Protein AF-A0A222W1T7-F1 (afdb_monomer_lite)

Sequence (197 aa):
MTPAMPDAYQPLTYQQVADLAERMATVLGPAMLTSDPDPLAHAAWMTHKTLHTIAQLLKPEPREPEGRAVWLDTIADCANHVRRAAHRQWASEATDTDVAMFTENTAITSAEIGEALPPETATVTLVLPDGMTKVEVTLSTAGPRAAGPEGWTTWASDSPLPLAPIDGLRHLEIQSLLTSLSEVITQALHPQLLEES

Radius of gyration: 21.49 Å; chains: 1; bounding box: 49×52×58 Å

Secondary structure (DSSP, 8-state):
-PPPPPPTTPPPPHHHHHHHHHHHHHHHTGGGGSSS--HHHHHHHHHHHHHHHHHHHH-SS---HHHHHHHHHHHHHHHHHHHHHHHHHHHHHS-HHHHHHHHHHHHHHHHHTTPPPPPSEEEEEEEPTTSS-EEEEEEES---SSSS-S-EEEEEESS---PPPPPHHHHHHHHHHHHHHHHHHHHHS-GGGTS--

pLDDT: mean 79.38, std 13.16, range [41.25, 95.44]

Foldseek 3Di:
DPPPDPDPDDDDALVRLQVVLVVLCVVLVVQVVDPDRDLVSLLSNLVSLLSNLVSVVRDPDDDDPVVNVVSVVSNVVSVVSNLLSVQVVCLVVDAQQRLLQVQLVVLVVCVVVPHPRDPQKDWDWDQDPVNPKIKIKMWGQDDPPDDGRGTDIDIDIPDPPDDDDDGSSNSSVVVVVVVVVCVVVVVVDDVVVVVVD

Organism: NCBI:txid530584

Structure (mmCIF, N/CA/C/O backbone):
data_AF-A0A222W1T7-F1
#
_entry.id   AF-A0A222W1T7-F1
#
loop_
_atom_site.group_PDB
_atom_site.id
_atom_site.type_symbol
_atom_site.label_atom_id
_atom_site.label_alt_id
_atom_site.label_comp_id
_atom_site.label_asym_id
_atom_site.label_entity_id
_atom_site.label_seq_id
_atom_site.pdbx_PDB_ins_code
_atom_site.Cartn_x
_atom_site.Cartn_y
_atom_site.Cartn_z
_atom_site.occupancy
_atom_site.B_iso_or_equiv
_atom_site.auth_seq_id
_atom_site.auth_comp_id
_atom_site.auth_asym_id
_atom_site.auth_atom_id
_atom_site.pdbx_PDB_model_num
ATOM 1 N N . MET A 1 1 ? 13.861 27.966 36.057 1.00 47.59 1 MET A N 1
ATOM 2 C CA . MET A 1 1 ? 12.722 27.103 35.684 1.00 47.59 1 MET A CA 1
ATOM 3 C C . MET A 1 1 ? 12.937 26.683 34.249 1.00 47.59 1 MET A C 1
ATOM 5 O O . MET A 1 1 ? 12.792 27.508 33.359 1.00 47.59 1 MET A O 1
ATOM 9 N N . THR A 1 2 ? 13.399 25.457 34.037 1.00 41.25 2 THR A N 1
ATOM 10 C CA . THR A 1 2 ? 13.527 24.881 32.696 1.00 41.25 2 THR A CA 1
ATOM 11 C C . THR A 1 2 ? 12.113 24.540 32.223 1.00 41.25 2 THR A C 1
ATOM 13 O O . THR A 1 2 ? 11.395 23.898 32.994 1.00 41.25 2 THR A O 1
ATOM 16 N N . PRO A 1 3 ? 11.655 25.000 31.045 1.00 50.16 3 PRO A N 1
ATOM 17 C CA . PRO A 1 3 ? 10.357 24.586 30.531 1.00 50.16 3 PRO A CA 1
ATOM 18 C C . PRO A 1 3 ? 10.367 23.062 30.388 1.00 50.16 3 PRO A C 1
ATOM 20 O O . PRO A 1 3 ? 11.307 22.501 29.824 1.00 50.16 3 PRO A O 1
ATOM 23 N N . ALA A 1 4 ? 9.361 22.401 30.963 1.00 56.44 4 ALA A N 1
ATOM 24 C CA . ALA A 1 4 ? 9.167 20.972 30.779 1.00 56.44 4 ALA A CA 1
ATOM 25 C C . ALA A 1 4 ? 9.059 20.713 29.273 1.00 56.44 4 ALA A C 1
ATOM 27 O O . ALA A 1 4 ? 8.230 21.335 28.604 1.00 56.44 4 ALA A O 1
ATOM 28 N N . MET A 1 5 ? 9.931 19.857 28.735 1.00 52.28 5 MET A N 1
ATOM 29 C CA . MET A 1 5 ? 9.741 19.389 27.368 1.00 52.28 5 MET A CA 1
ATOM 30 C C . MET A 1 5 ? 8.375 18.701 27.316 1.00 52.28 5 MET A C 1
ATOM 32 O O . MET A 1 5 ? 8.087 17.909 28.216 1.00 52.28 5 MET A O 1
ATOM 36 N N . PRO A 1 6 ? 7.518 19.023 26.335 1.00 56.56 6 PRO A N 1
ATOM 37 C CA . PRO A 1 6 ? 6.280 18.282 26.154 1.00 56.56 6 PRO A CA 1
ATOM 38 C C . PRO A 1 6 ? 6.633 16.801 26.009 1.00 56.56 6 PRO A C 1
ATOM 40 O O . PRO A 1 6 ? 7.570 16.467 25.280 1.00 56.56 6 PRO A O 1
ATOM 43 N N . ASP A 1 7 ? 5.925 15.934 26.737 1.00 60.28 7 ASP A N 1
ATOM 44 C CA . ASP A 1 7 ? 6.086 14.486 26.613 1.00 60.28 7 ASP A CA 1
ATOM 45 C C . ASP A 1 7 ? 6.024 14.124 25.127 1.00 60.28 7 ASP A C 1
ATOM 47 O O . ASP A 1 7 ? 5.031 14.409 24.454 1.00 60.28 7 ASP A O 1
ATOM 51 N N . ALA A 1 8 ? 7.095 13.514 24.611 1.00 57.88 8 ALA A N 1
ATOM 52 C CA . ALA A 1 8 ? 7.317 13.266 23.181 1.00 57.88 8 ALA A CA 1
ATOM 53 C C . ALA A 1 8 ? 6.267 12.344 22.520 1.00 57.88 8 ALA A C 1
ATOM 55 O O . ALA A 1 8 ? 6.366 12.039 21.336 1.00 57.88 8 ALA A O 1
ATOM 56 N N . TYR A 1 9 ? 5.258 11.916 23.281 1.00 62.41 9 TYR A N 1
ATOM 57 C CA . TYR A 1 9 ? 4.255 10.927 22.909 1.00 62.41 9 TYR A CA 1
ATOM 58 C C . TYR A 1 9 ? 2.815 11.390 23.174 1.00 62.41 9 TYR A C 1
ATOM 60 O O . TYR A 1 9 ? 1.917 10.553 23.262 1.00 62.41 9 TYR A O 1
ATOM 68 N N . GLN A 1 10 ? 2.550 12.696 23.319 1.00 77.25 10 GLN A N 1
ATOM 69 C CA . GL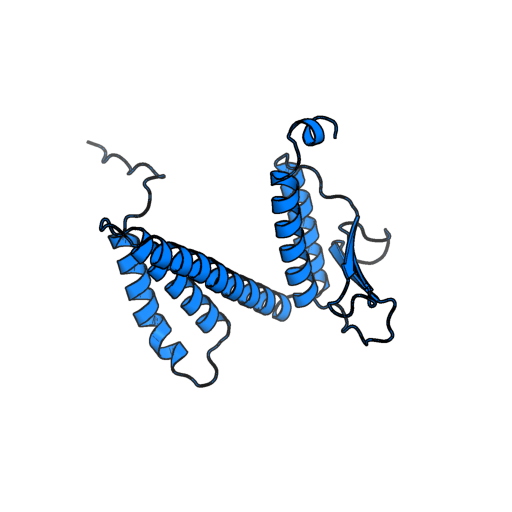N A 1 10 ? 1.157 13.150 23.363 1.00 77.25 10 GLN A CA 1
ATOM 70 C C . GLN A 1 10 ? 0.457 12.892 22.014 1.00 77.25 10 GLN A C 1
ATOM 72 O O . GLN A 1 10 ? 0.956 13.343 20.979 1.00 77.25 10 GLN A O 1
ATOM 77 N N . PRO A 1 11 ? -0.701 12.198 22.002 1.00 80.25 11 PRO A N 1
ATOM 78 C CA . PRO A 1 11 ? -1.478 11.999 20.786 1.00 80.25 11 PRO A CA 1
ATOM 79 C C . PRO A 1 11 ? -1.889 13.332 20.160 1.00 80.25 11 PRO A C 1
ATOM 81 O O . PRO A 1 11 ? -2.241 14.280 20.866 1.00 80.25 11 PRO A O 1
ATOM 84 N N . LEU A 1 12 ? -1.898 13.389 18.827 1.00 86.25 12 LEU A N 1
ATOM 85 C CA . LEU A 1 12 ? -2.367 14.568 18.106 1.00 86.25 12 LEU A CA 1
ATOM 86 C C . LEU A 1 12 ? -3.849 14.827 18.405 1.00 86.25 12 LEU A C 1
ATOM 88 O O . LEU A 1 12 ? -4.692 13.932 18.344 1.00 86.25 12 LEU A O 1
ATOM 92 N N . THR A 1 13 ? -4.166 16.082 18.706 1.00 90.50 13 THR A N 1
ATOM 93 C CA . THR A 1 13 ? -5.538 16.546 18.925 1.00 90.50 13 THR A CA 1
ATOM 94 C C . THR A 1 13 ? -6.281 16.724 17.601 1.00 90.50 13 THR A C 1
ATOM 96 O O . THR A 1 13 ? -5.669 16.954 16.557 1.00 90.50 13 THR A O 1
ATOM 99 N N . TYR A 1 14 ? -7.619 16.709 17.655 1.00 91.31 14 TYR A N 1
ATOM 100 C CA . TYR A 1 14 ? -8.478 17.059 16.517 1.00 91.31 14 TYR A CA 1
ATOM 101 C C . TYR A 1 14 ? -8.016 18.341 15.806 1.00 91.31 14 TYR A C 1
ATOM 103 O O . TYR A 1 14 ? -7.847 18.331 14.590 1.00 91.31 14 TYR A O 1
ATOM 111 N N . GLN A 1 15 ? -7.781 19.417 16.567 1.00 92.44 15 GLN A N 1
ATOM 112 C CA . GLN A 1 15 ? -7.432 20.723 16.008 1.00 92.44 15 GLN A CA 1
ATOM 113 C C . GLN A 1 15 ? -6.105 20.674 15.244 1.00 92.44 15 GLN A C 1
ATOM 115 O O . GLN A 1 15 ? -6.028 21.167 14.127 1.00 92.44 15 GLN A O 1
ATOM 120 N N . GLN A 1 16 ? -5.083 20.018 15.804 1.00 92.94 16 GLN A N 1
ATOM 121 C CA . GLN A 1 16 ? -3.773 19.893 15.154 1.00 92.94 16 GLN A CA 1
ATOM 122 C C . GLN A 1 16 ? -3.862 19.150 13.815 1.00 92.94 16 GLN A C 1
ATOM 124 O O . GLN A 1 16 ? -3.242 19.566 12.837 1.00 92.94 16 GLN A O 1
ATOM 129 N N . VAL A 1 17 ? -4.643 18.066 13.757 1.00 92.31 17 VAL A N 1
ATOM 130 C CA . VAL A 1 17 ? -4.822 17.295 12.518 1.00 92.31 17 VAL A CA 1
ATOM 131 C C . VAL A 1 17 ? -5.677 18.069 11.507 1.00 92.31 17 VAL A C 1
ATOM 133 O O . VAL A 1 17 ? -5.353 18.082 10.319 1.00 92.31 17 VAL A O 1
ATOM 136 N N . ALA A 1 18 ? -6.735 18.748 11.962 1.00 91.06 18 ALA A N 1
ATOM 137 C CA . ALA A 1 18 ? -7.606 19.556 11.110 1.00 91.06 18 ALA A CA 1
ATOM 138 C C . ALA A 1 18 ? -6.854 20.733 10.464 1.00 91.06 18 ALA A C 1
ATOM 140 O O . ALA A 1 18 ? -6.938 20.908 9.249 1.00 91.06 18 ALA A O 1
ATOM 141 N N . ASP A 1 19 ? -6.065 21.474 11.247 1.00 93.75 19 ASP A N 1
ATOM 142 C CA . ASP A 1 19 ? -5.273 22.611 10.763 1.00 93.75 19 ASP A CA 1
ATOM 143 C C . ASP A 1 19 ? -4.233 22.171 9.722 1.00 93.75 19 ASP A C 1
ATOM 145 O O . ASP A 1 19 ? -3.996 22.862 8.728 1.00 93.75 19 ASP A O 1
ATOM 149 N N . LEU A 1 20 ? -3.595 21.014 9.935 1.00 93.75 20 LEU A N 1
ATOM 150 C CA . LEU A 1 20 ? -2.653 20.449 8.970 1.00 93.75 20 LEU A CA 1
ATOM 151 C C . LEU A 1 20 ? -3.361 20.078 7.664 1.00 93.75 20 LEU A C 1
ATOM 153 O O . LEU A 1 20 ? -2.884 20.441 6.587 1.00 93.75 20 LEU A O 1
ATOM 157 N N . ALA A 1 21 ? -4.506 19.397 7.754 1.00 92.69 21 ALA A N 1
ATOM 158 C CA . ALA A 1 21 ? -5.290 19.026 6.585 1.00 92.69 21 ALA A CA 1
ATOM 159 C C . ALA A 1 21 ? -5.725 20.268 5.781 1.00 92.69 21 ALA A C 1
ATOM 161 O O . ALA A 1 21 ? -5.541 20.307 4.568 1.00 92.69 21 ALA A O 1
ATOM 162 N N . GLU A 1 22 ? -6.208 21.323 6.439 1.00 94.31 22 GLU A N 1
ATOM 163 C CA . GLU A 1 22 ? -6.611 22.571 5.776 1.00 94.31 22 GLU A CA 1
ATOM 164 C C . GLU A 1 22 ? -5.444 23.255 5.040 1.00 94.31 22 GLU A C 1
ATOM 166 O O . GLU A 1 22 ? -5.575 23.697 3.891 1.00 94.31 22 GLU A O 1
ATOM 171 N N . ARG A 1 23 ? -4.261 23.291 5.665 1.00 95.31 23 ARG A N 1
ATOM 172 C CA . ARG A 1 23 ? -3.046 23.829 5.033 1.00 95.31 23 ARG A CA 1
ATOM 173 C C . ARG A 1 23 ? -2.643 23.017 3.808 1.00 95.31 23 ARG A C 1
ATOM 175 O O . ARG A 1 23 ? -2.326 23.603 2.774 1.00 95.31 23 ARG A O 1
ATOM 182 N N . MET A 1 24 ? -2.688 21.688 3.900 1.00 94.56 24 MET A N 1
ATOM 183 C CA . MET A 1 24 ? -2.431 20.820 2.751 1.00 94.56 24 MET A CA 1
ATOM 184 C C . MET A 1 24 ? -3.437 21.074 1.630 1.00 94.56 24 MET A C 1
ATOM 186 O O . MET A 1 24 ? -3.029 21.216 0.480 1.00 94.56 24 MET A O 1
ATOM 190 N N . ALA A 1 25 ? -4.728 21.201 1.949 1.00 93.62 25 ALA A N 1
ATOM 191 C CA . ALA A 1 25 ? -5.766 21.474 0.959 1.00 93.62 25 ALA A CA 1
ATOM 192 C C . ALA A 1 25 ? -5.509 22.781 0.196 1.00 93.62 25 ALA A C 1
ATOM 194 O O . ALA A 1 25 ? -5.673 22.832 -1.020 1.00 93.62 25 ALA A O 1
ATOM 195 N N . THR A 1 26 ? -5.051 23.818 0.899 1.00 95.44 26 THR A N 1
ATOM 196 C CA . THR A 1 26 ? -4.730 25.126 0.309 1.00 95.44 26 THR A CA 1
ATOM 197 C C . THR A 1 26 ? -3.579 25.039 -0.695 1.00 95.44 26 THR A C 1
ATOM 199 O O . THR A 1 26 ? -3.632 25.657 -1.756 1.00 95.44 26 THR A O 1
ATOM 202 N N . VAL A 1 27 ? -2.540 24.264 -0.374 1.00 92.88 27 VAL A N 1
ATOM 203 C CA . VAL A 1 27 ? -1.350 24.115 -1.229 1.00 92.88 27 VAL A CA 1
ATOM 204 C C . VAL A 1 27 ? -1.616 23.176 -2.406 1.00 92.88 27 VAL A C 1
ATOM 206 O O . VAL A 1 27 ? -1.201 23.456 -3.527 1.00 92.88 27 VAL A O 1
ATOM 209 N N . LEU A 1 28 ? -2.308 22.064 -2.158 1.00 92.75 28 LEU A N 1
ATOM 210 C CA . LEU A 1 28 ? -2.507 20.994 -3.136 1.00 92.75 28 LEU A CA 1
ATOM 211 C C . LEU A 1 28 ? -3.716 21.230 -4.042 1.00 92.75 28 LEU A C 1
ATOM 213 O O . LEU A 1 28 ? -3.735 20.745 -5.170 1.00 92.75 28 LEU A O 1
ATOM 217 N N . GLY A 1 29 ? -4.711 21.987 -3.572 1.00 90.56 29 GLY A N 1
ATOM 218 C CA . GLY A 1 29 ? -5.949 22.263 -4.298 1.00 90.56 29 GLY A CA 1
ATOM 219 C C . GLY A 1 29 ? -5.722 22.717 -5.744 1.00 90.56 29 GLY A C 1
ATOM 220 O O . GLY A 1 29 ? -6.283 22.094 -6.643 1.00 90.56 29 GLY A O 1
ATOM 221 N N . PRO A 1 30 ? -4.863 23.722 -6.010 1.00 92.81 30 PRO A N 1
ATOM 222 C CA . PRO A 1 30 ? -4.576 24.167 -7.374 1.00 92.81 30 PRO A CA 1
ATOM 223 C C . PRO A 1 30 ? -3.996 23.075 -8.282 1.00 92.81 30 PRO A C 1
ATOM 225 O O . PRO A 1 30 ? -4.371 22.998 -9.450 1.00 92.81 30 PRO A O 1
ATOM 228 N N . ALA A 1 31 ? -3.117 22.214 -7.756 1.00 89.38 31 ALA A N 1
ATOM 229 C CA . ALA A 1 31 ? -2.500 21.129 -8.524 1.00 89.38 31 ALA A CA 1
ATOM 230 C C . ALA A 1 31 ? -3.516 20.049 -8.934 1.00 89.38 31 ALA A C 1
ATOM 232 O O . ALA A 1 31 ? -3.329 19.381 -9.945 1.00 89.38 31 ALA A O 1
ATOM 233 N N . MET A 1 32 ? -4.613 19.915 -8.183 1.00 92.81 32 MET A N 1
ATOM 234 C CA . MET A 1 32 ? -5.685 18.957 -8.460 1.00 92.81 32 MET A CA 1
ATOM 235 C C . MET A 1 32 ? -6.751 19.473 -9.437 1.00 92.81 32 MET A C 1
ATOM 237 O O . MET A 1 32 ? -7.656 18.722 -9.789 1.00 92.81 32 MET A O 1
ATOM 241 N N . LEU A 1 33 ? -6.679 20.736 -9.876 1.00 92.00 33 LEU A N 1
ATOM 242 C CA . LEU A 1 33 ? -7.623 21.306 -10.851 1.00 92.00 33 LEU A CA 1
ATOM 243 C C . LEU A 1 33 ? -7.255 20.989 -12.309 1.00 92.00 33 LEU A C 1
ATOM 245 O O . LEU A 1 33 ? -7.993 21.366 -13.221 1.00 92.00 33 LEU A O 1
ATOM 249 N N . THR A 1 34 ? -6.121 20.331 -12.552 1.00 90.19 34 THR A N 1
ATOM 250 C CA . THR A 1 34 ? -5.721 19.903 -13.894 1.00 90.19 34 THR A CA 1
ATOM 251 C C . THR A 1 34 ? -6.484 18.640 -14.307 1.00 90.19 34 THR A C 1
ATOM 253 O O . THR A 1 34 ? -6.967 17.875 -13.476 1.00 90.19 34 THR A O 1
ATOM 256 N N . SER A 1 35 ? -6.600 18.402 -15.616 1.00 87.38 35 SER A N 1
ATOM 257 C CA . SER A 1 35 ? -7.222 17.179 -16.147 1.00 87.38 35 SER A CA 1
ATOM 258 C C . SER A 1 35 ? -6.379 15.920 -15.924 1.00 87.38 35 SER A C 1
ATOM 260 O O . SER A 1 35 ? -6.902 14.816 -16.039 1.00 87.38 35 SER A O 1
ATOM 262 N N . ASP A 1 36 ? -5.089 16.096 -15.641 1.00 89.00 36 ASP A N 1
ATOM 263 C CA . ASP A 1 36 ? -4.120 15.035 -15.377 1.00 89.00 36 ASP A CA 1
ATOM 264 C C . ASP A 1 36 ? -3.157 15.525 -14.280 1.00 89.00 36 ASP A C 1
ATOM 266 O O . ASP A 1 36 ? -2.158 16.191 -14.577 1.00 89.00 36 ASP A O 1
ATOM 270 N N . PRO A 1 37 ? -3.523 15.373 -12.995 1.00 86.06 37 PRO A N 1
ATOM 271 C CA . PRO A 1 37 ? -2.672 15.796 -11.895 1.00 86.06 37 PRO A CA 1
ATOM 272 C C . PRO A 1 37 ? -1.451 14.885 -11.798 1.00 86.06 37 PRO A C 1
ATOM 274 O O . PRO A 1 37 ? -1.553 13.666 -11.936 1.00 86.06 37 PRO A O 1
ATOM 277 N N . ASP A 1 38 ? -0.306 15.491 -11.492 1.00 87.00 38 ASP A N 1
ATOM 278 C CA . ASP A 1 38 ? 0.930 14.761 -11.229 1.00 87.00 38 ASP A CA 1
ATOM 279 C C . ASP A 1 38 ? 0.704 13.640 -10.181 1.00 87.00 38 ASP A C 1
ATOM 281 O O . ASP A 1 38 ? 0.010 13.871 -9.181 1.00 87.00 38 ASP A O 1
ATOM 285 N N . PRO A 1 39 ? 1.262 12.425 -10.366 1.00 84.56 39 PRO A N 1
ATOM 286 C CA . PRO A 1 39 ? 1.042 11.308 -9.447 1.00 84.56 39 PRO A CA 1
ATOM 287 C C . PRO A 1 39 ? 1.414 11.598 -7.988 1.00 84.56 39 PRO A C 1
ATOM 289 O O . PRO A 1 39 ? 0.718 11.126 -7.085 1.00 84.56 39 PRO A O 1
ATOM 292 N N . LEU A 1 40 ? 2.464 12.388 -7.734 1.00 85.12 40 LEU A N 1
ATOM 293 C CA . LEU A 1 40 ? 2.854 12.778 -6.377 1.00 85.12 40 LEU A CA 1
ATOM 294 C C . LEU A 1 40 ? 1.909 13.837 -5.812 1.00 85.12 40 LEU A C 1
ATOM 296 O O . LEU A 1 40 ? 1.561 13.768 -4.633 1.00 85.12 40 LEU A O 1
ATOM 300 N N . ALA A 1 41 ? 1.426 14.769 -6.637 1.00 89.62 41 ALA A N 1
ATOM 301 C CA . ALA A 1 41 ? 0.374 15.700 -6.228 1.00 89.62 41 ALA A CA 1
ATOM 302 C C . ALA A 1 41 ? -0.920 14.956 -5.849 1.00 89.62 41 ALA A C 1
ATOM 304 O O . ALA A 1 41 ? -1.523 15.245 -4.811 1.00 89.62 41 ALA A O 1
ATOM 305 N N . HIS A 1 42 ? -1.304 13.941 -6.629 1.00 89.38 42 HIS A N 1
ATOM 306 C CA . HIS A 1 42 ? -2.439 13.074 -6.316 1.00 89.38 42 HIS A CA 1
ATOM 307 C C . HIS A 1 42 ? -2.205 12.300 -5.009 1.00 89.38 42 HIS A C 1
ATOM 309 O O . HIS A 1 42 ? -3.082 12.276 -4.145 1.00 89.38 42 HIS A O 1
ATOM 315 N N . ALA A 1 43 ? -1.022 11.707 -4.819 1.00 90.81 43 ALA A N 1
ATOM 316 C CA . ALA A 1 43 ? -0.672 11.016 -3.578 1.00 90.81 43 ALA A CA 1
ATOM 317 C C . ALA A 1 43 ? -0.761 11.955 -2.366 1.00 90.81 43 ALA A C 1
ATOM 319 O O . ALA A 1 43 ? -1.414 11.634 -1.376 1.00 90.81 43 ALA A O 1
ATOM 320 N N . ALA A 1 44 ? -0.193 13.158 -2.467 1.00 92.19 44 ALA A N 1
ATOM 321 C CA . ALA A 1 44 ? -0.270 14.169 -1.418 1.00 92.19 44 ALA A CA 1
ATOM 322 C C . ALA A 1 44 ? -1.723 14.570 -1.111 1.00 92.19 44 ALA A C 1
ATOM 324 O O . ALA A 1 44 ? -2.086 14.756 0.054 1.00 92.19 44 ALA A O 1
ATOM 325 N N . TRP A 1 45 ? -2.580 14.655 -2.133 1.00 94.06 45 TRP A N 1
ATOM 326 C CA . TRP A 1 45 ? -4.006 14.926 -1.956 1.00 94.06 45 TRP A CA 1
ATOM 327 C C . TRP A 1 45 ? -4.735 13.796 -1.220 1.00 94.06 45 TRP A C 1
ATOM 329 O O . TRP A 1 45 ? -5.582 14.061 -0.362 1.00 94.06 45 TRP A O 1
ATOM 339 N N . MET A 1 46 ? -4.391 12.538 -1.501 1.00 95.06 46 MET A N 1
ATOM 340 C CA . MET A 1 46 ? -4.939 11.384 -0.780 1.00 95.06 46 MET A CA 1
ATOM 341 C C . MET A 1 46 ? -4.449 11.350 0.672 1.00 95.06 46 MET A C 1
ATOM 343 O O . MET A 1 46 ? -5.254 11.122 1.570 1.00 95.06 46 MET A O 1
ATOM 347 N N . THR A 1 47 ? -3.190 11.712 0.939 1.00 94.25 47 THR A N 1
ATOM 348 C CA . THR A 1 47 ? -2.688 11.922 2.309 1.00 94.25 47 THR A CA 1
ATOM 349 C C . THR A 1 47 ? -3.476 13.010 3.042 1.00 94.25 47 THR A C 1
ATOM 351 O O . THR A 1 47 ? -3.861 12.825 4.198 1.00 94.25 47 THR A O 1
ATOM 354 N N . HIS A 1 48 ? -3.782 14.125 2.371 1.00 94.31 48 HIS A N 1
ATOM 355 C CA . HIS A 1 48 ? -4.658 15.162 2.919 1.00 94.31 48 HIS A CA 1
ATOM 356 C C . HIS A 1 48 ? -6.044 14.602 3.281 1.00 94.31 48 HIS A C 1
ATOM 358 O O . HIS A 1 48 ? -6.516 14.832 4.395 1.00 94.31 48 HIS A O 1
ATOM 364 N N . LYS A 1 49 ? -6.683 13.835 2.388 1.00 93.69 49 LYS A N 1
ATOM 365 C CA . LYS A 1 49 ? -7.982 13.199 2.665 1.00 93.69 49 LYS A CA 1
ATOM 366 C C . LYS A 1 49 ? -7.920 12.253 3.864 1.00 93.69 49 LYS A C 1
ATOM 368 O O . LYS A 1 49 ? -8.832 12.277 4.693 1.00 93.69 49 LYS A O 1
ATOM 373 N N . THR A 1 50 ? -6.847 11.474 3.997 1.00 93.69 50 THR A N 1
ATOM 374 C CA . THR A 1 50 ? -6.610 10.618 5.167 1.00 93.69 50 THR A CA 1
ATOM 375 C C . THR A 1 50 ? -6.565 11.444 6.449 1.00 93.69 50 THR A C 1
ATOM 377 O O . THR A 1 50 ? -7.311 11.160 7.383 1.00 93.69 50 THR A O 1
ATOM 380 N N . LEU A 1 51 ? -5.758 12.509 6.489 1.00 93.06 51 LEU A N 1
ATOM 381 C CA . LEU A 1 51 ? -5.644 13.383 7.662 1.00 93.06 51 LEU A CA 1
ATOM 382 C C . LEU A 1 51 ? -6.963 14.085 7.988 1.00 93.06 51 LEU A C 1
ATOM 384 O O . LEU A 1 51 ? -7.370 14.119 9.147 1.00 93.06 51 LEU A O 1
ATOM 388 N N . HIS A 1 52 ? -7.674 14.576 6.974 1.00 93.12 52 HIS A N 1
ATOM 389 C CA . HIS A 1 52 ? -8.997 15.157 7.159 1.00 93.12 52 HIS A CA 1
ATOM 390 C C . HIS A 1 52 ? -9.961 14.148 7.796 1.00 93.12 52 HIS A C 1
ATOM 392 O O . HIS A 1 52 ? -10.663 14.474 8.752 1.00 93.12 52 HIS A O 1
ATOM 398 N N . THR A 1 53 ? -9.961 12.903 7.317 1.00 92.12 53 THR A N 1
ATOM 399 C CA . THR A 1 53 ? -10.821 11.830 7.836 1.00 92.12 53 THR A CA 1
ATOM 400 C C . THR A 1 53 ? -10.434 11.431 9.264 1.00 92.12 53 THR A C 1
ATOM 402 O O . THR A 1 53 ? -11.309 11.261 10.113 1.00 92.12 53 THR A O 1
ATOM 405 N N . ILE A 1 54 ? -9.136 11.381 9.581 1.00 92.00 54 ILE A N 1
ATOM 406 C CA . ILE A 1 54 ? -8.640 11.193 10.953 1.00 92.00 54 ILE A CA 1
ATOM 407 C C . ILE A 1 54 ? -9.119 12.333 11.856 1.00 92.00 54 ILE A C 1
ATOM 409 O O . ILE A 1 54 ? -9.625 12.071 12.944 1.00 92.00 54 ILE A O 1
ATOM 413 N N . ALA A 1 55 ? -9.043 13.591 11.411 1.00 90.62 55 ALA A N 1
ATOM 414 C CA . ALA A 1 55 ? -9.592 14.711 12.168 1.00 90.62 55 ALA A CA 1
ATOM 415 C C . ALA A 1 55 ? -11.100 14.520 12.406 1.00 90.62 55 ALA A C 1
ATOM 417 O O . ALA A 1 55 ? -11.566 14.617 13.543 1.00 90.62 55 ALA A O 1
ATOM 418 N N . GLN A 1 56 ? -11.870 14.139 11.379 1.00 89.56 56 GLN A N 1
ATOM 419 C CA . GLN A 1 56 ? -13.293 13.832 11.562 1.00 89.56 56 GLN A CA 1
ATOM 420 C C . GLN A 1 56 ? -13.526 12.726 12.590 1.00 89.56 56 GLN A C 1
ATOM 422 O O . GLN A 1 56 ? -14.509 12.840 13.316 1.00 89.56 56 GLN A O 1
ATOM 427 N N . LEU A 1 57 ? -12.632 11.731 12.701 1.00 89.44 57 LEU A N 1
ATOM 428 C CA . LEU A 1 57 ? -12.629 10.643 13.696 1.00 89.44 57 LEU A CA 1
ATOM 429 C C . LEU A 1 57 ? -12.103 11.035 15.093 1.00 89.44 57 LEU A C 1
ATOM 431 O O . LEU A 1 57 ? -12.342 10.296 16.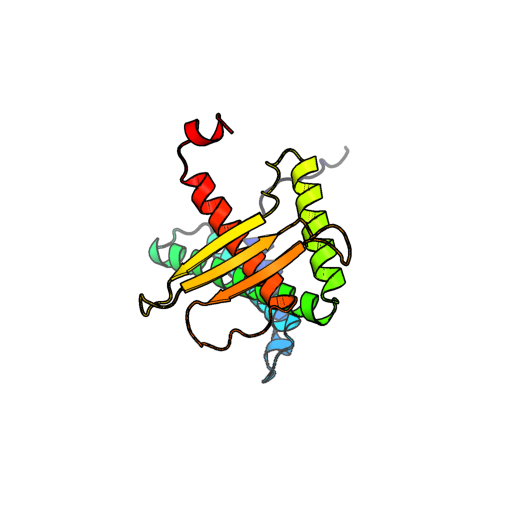052 1.00 89.44 57 LEU A O 1
ATOM 435 N N . LEU A 1 58 ? -11.459 12.192 15.243 1.00 89.88 58 LEU A N 1
ATOM 436 C CA . LEU A 1 58 ? -10.984 12.724 16.528 1.00 89.88 58 LEU A CA 1
ATOM 437 C C . LEU A 1 58 ? -11.924 13.758 17.165 1.00 89.88 58 LEU A C 1
ATOM 439 O O . LEU A 1 58 ? -11.792 14.043 18.352 1.00 89.88 58 LEU A O 1
ATOM 443 N N . LYS A 1 59 ? -12.893 14.307 16.418 1.00 88.19 59 LYS A N 1
ATOM 444 C CA . LYS A 1 59 ? -13.960 15.159 16.980 1.00 88.19 59 LYS A CA 1
ATOM 445 C C . LYS A 1 59 ? -14.633 14.527 18.223 1.00 88.19 59 LYS A C 1
ATOM 447 O O . LYS A 1 59 ? -14.899 13.325 18.214 1.00 88.19 59 LYS A O 1
ATOM 452 N N . PRO A 1 60 ? -14.945 15.314 19.263 1.00 78.88 60 PRO A N 1
ATOM 453 C CA . PRO A 1 60 ? -15.508 14.805 20.518 1.00 78.88 60 PRO A CA 1
ATOM 454 C C . PRO A 1 60 ? -17.007 14.459 20.455 1.00 78.88 60 PRO A C 1
ATOM 456 O O . PRO A 1 60 ? -17.535 13.871 21.395 1.00 78.88 60 PRO A O 1
ATOM 459 N N . GLU A 1 61 ? -17.708 14.827 19.382 1.00 79.38 61 GLU A N 1
ATOM 460 C CA . GLU A 1 61 ? -19.147 14.583 19.237 1.00 79.38 61 GLU A CA 1
ATOM 461 C C . GLU A 1 61 ? -19.465 13.096 18.985 1.00 79.38 61 GLU A C 1
ATOM 463 O O . GLU A 1 61 ? -18.691 12.401 18.313 1.00 79.38 61 GLU A O 1
ATOM 468 N N . PRO A 1 62 ? -20.600 12.585 19.507 1.00 64.19 62 PRO A N 1
ATOM 469 C CA . PRO A 1 62 ? -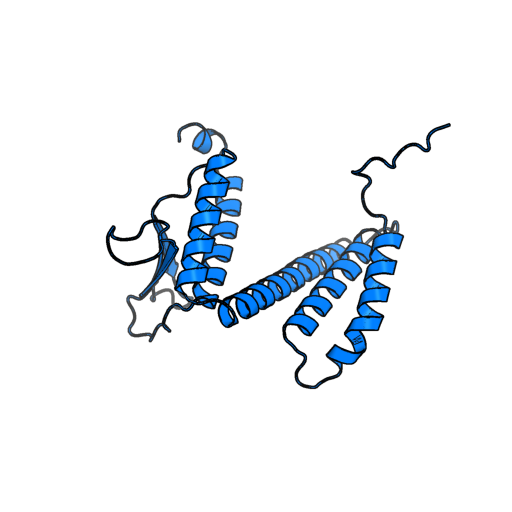21.014 11.208 19.275 1.00 64.19 62 PRO A CA 1
ATOM 470 C C . PRO A 1 62 ? -21.244 10.972 17.780 1.00 64.19 62 PRO A C 1
ATOM 472 O O . PRO A 1 62 ? -21.917 11.751 17.109 1.00 64.19 62 PRO A O 1
ATOM 475 N N . ARG A 1 63 ? -20.676 9.880 17.263 1.00 71.50 63 ARG A N 1
ATOM 476 C CA . ARG A 1 63 ? -20.796 9.496 15.854 1.00 71.50 63 ARG A CA 1
ATOM 477 C C . ARG A 1 63 ? -21.729 8.322 15.695 1.00 71.50 63 ARG A C 1
ATOM 479 O O . ARG A 1 63 ? -21.673 7.375 16.480 1.00 71.50 63 ARG A O 1
ATOM 486 N N . GLU A 1 64 ? -22.496 8.350 14.616 1.00 79.19 64 GLU A N 1
ATOM 487 C CA . GLU A 1 64 ? -23.207 7.167 14.163 1.00 79.19 64 GLU A CA 1
ATOM 488 C C . GLU A 1 64 ? -22.193 6.072 13.775 1.00 79.19 64 GLU A C 1
ATOM 490 O O . GLU A 1 64 ? -21.216 6.359 13.068 1.00 79.19 64 GLU A O 1
ATOM 495 N N . PRO A 1 65 ? -22.383 4.820 14.234 1.00 74.75 65 PRO A N 1
ATOM 496 C CA . PRO A 1 65 ? -21.469 3.715 13.945 1.00 74.75 65 PRO A CA 1
ATOM 497 C C . PRO A 1 65 ? -21.222 3.495 12.447 1.00 74.75 65 PRO A C 1
ATOM 499 O O . PRO A 1 65 ? -20.091 3.225 12.044 1.00 74.75 65 PRO A O 1
ATOM 502 N N . GLU A 1 66 ? -22.255 3.664 11.621 1.00 74.75 66 GLU A N 1
ATOM 503 C CA . GLU A 1 66 ? -22.178 3.490 10.166 1.00 74.75 66 GLU A CA 1
ATOM 504 C C . GLU A 1 66 ? -21.250 4.528 9.521 1.00 74.75 66 GLU A C 1
ATOM 506 O O . GLU A 1 66 ? -20.371 4.175 8.734 1.00 74.75 66 GLU A O 1
ATOM 511 N N . GLY A 1 67 ? -21.345 5.796 9.937 1.00 83.88 67 GLY A N 1
ATOM 512 C CA . GLY A 1 67 ? -20.450 6.856 9.465 1.00 83.88 67 GLY A CA 1
ATOM 513 C C . GLY A 1 67 ? -18.988 6.610 9.844 1.00 83.88 67 GLY A C 1
ATOM 514 O O . GLY A 1 67 ? -18.082 6.900 9.064 1.00 83.88 67 GLY A O 1
ATOM 515 N N . ARG A 1 68 ? -18.737 6.006 11.015 1.00 86.44 68 ARG A N 1
ATOM 516 C CA . ARG A 1 68 ? -17.376 5.646 11.439 1.00 86.44 68 ARG A CA 1
ATOM 517 C C . ARG A 1 68 ? -16.760 4.571 10.543 1.00 86.44 68 ARG A C 1
ATOM 519 O O . ARG A 1 68 ? -15.589 4.702 10.195 1.00 86.44 68 ARG A O 1
ATOM 526 N N . ALA A 1 69 ? -17.512 3.528 10.192 1.00 86.69 69 ALA A N 1
ATOM 527 C CA . ALA A 1 69 ? -17.012 2.455 9.332 1.00 86.69 69 ALA A CA 1
ATOM 528 C C . ALA A 1 69 ? -16.614 2.990 7.948 1.00 86.69 69 ALA A C 1
ATOM 530 O O . ALA A 1 69 ? -15.508 2.723 7.486 1.00 86.69 69 ALA A O 1
ATOM 531 N N . VAL A 1 70 ? -17.461 3.834 7.351 1.00 89.06 70 VAL A N 1
ATOM 532 C CA . VAL A 1 70 ? -17.189 4.499 6.064 1.00 89.06 70 VAL A CA 1
ATOM 533 C C . VAL A 1 70 ? -15.895 5.316 6.113 1.00 89.06 70 VAL A C 1
ATOM 535 O O . VAL A 1 70 ? -15.099 5.290 5.178 1.00 89.06 70 VAL A O 1
ATOM 538 N N . TRP A 1 71 ? -15.646 6.033 7.209 1.00 89.44 71 TRP A N 1
ATOM 539 C CA . TRP A 1 71 ? -14.427 6.831 7.366 1.00 89.44 71 TRP A CA 1
ATOM 540 C C . TRP A 1 71 ? -13.169 5.981 7.544 1.00 89.44 71 TRP A C 1
ATOM 542 O O . TRP A 1 71 ? -12.119 6.332 7.012 1.00 89.44 71 TRP A O 1
ATOM 552 N N . LEU A 1 72 ? -13.257 4.860 8.261 1.00 91.12 72 LEU A N 1
ATOM 553 C CA . LEU A 1 72 ? -12.137 3.924 8.387 1.00 91.12 72 LEU A CA 1
ATOM 554 C C . LEU A 1 72 ? -11.804 3.266 7.041 1.00 91.12 72 LEU A C 1
ATOM 556 O O . LEU A 1 72 ? -10.631 3.173 6.688 1.00 91.12 72 LEU A O 1
ATOM 560 N N . ASP A 1 73 ? -12.822 2.894 6.267 1.00 89.88 73 ASP A N 1
ATOM 561 C CA . ASP A 1 73 ? -12.647 2.363 4.912 1.00 89.88 73 ASP A CA 1
ATOM 562 C C . ASP A 1 73 ? -12.032 3.410 3.967 1.00 89.88 73 ASP A C 1
ATOM 564 O O . ASP A 1 73 ? -11.060 3.140 3.267 1.00 89.88 73 ASP A O 1
ATOM 568 N N . THR A 1 74 ? -12.495 4.663 4.052 1.00 89.94 74 THR A N 1
ATOM 569 C CA . THR A 1 74 ? -11.917 5.794 3.301 1.00 89.94 74 THR A CA 1
ATOM 570 C C . THR A 1 74 ? -10.429 5.992 3.613 1.00 89.94 74 THR A C 1
ATOM 572 O O . THR A 1 74 ? -9.645 6.287 2.710 1.00 89.94 74 THR A O 1
ATOM 575 N N . ILE A 1 75 ? -10.014 5.831 4.877 1.00 91.94 75 ILE A N 1
ATOM 576 C CA . ILE A 1 75 ? -8.597 5.896 5.272 1.00 91.94 75 ILE A CA 1
ATOM 577 C C . ILE A 1 75 ? -7.799 4.771 4.609 1.00 91.94 75 ILE A C 1
ATOM 579 O O . ILE A 1 75 ? -6.726 5.036 4.065 1.00 91.94 75 ILE A O 1
ATOM 583 N N . ALA A 1 76 ? -8.316 3.541 4.636 1.00 89.88 76 ALA A N 1
ATOM 584 C CA . ALA A 1 76 ? -7.657 2.388 4.030 1.00 89.88 76 ALA A CA 1
ATOM 585 C C . ALA A 1 76 ? -7.510 2.553 2.508 1.00 89.88 76 ALA A C 1
ATOM 587 O O . ALA A 1 76 ? -6.423 2.344 1.965 1.00 89.88 76 ALA A O 1
ATOM 588 N N . ASP A 1 77 ? -8.566 3.000 1.826 1.00 90.56 77 ASP A N 1
ATOM 589 C CA . ASP A 1 77 ? -8.542 3.280 0.389 1.00 90.56 77 ASP A CA 1
ATOM 590 C C . ASP A 1 77 ? -7.528 4.385 0.041 1.00 90.56 77 ASP A C 1
ATOM 592 O O . ASP A 1 77 ? -6.664 4.212 -0.825 1.00 90.56 77 ASP A O 1
ATOM 596 N N . CYS A 1 78 ? -7.532 5.493 0.793 1.00 91.56 78 CYS A N 1
ATOM 597 C CA . CYS A 1 78 ? -6.571 6.573 0.580 1.00 91.56 78 CYS A CA 1
ATOM 598 C C . CYS A 1 78 ? -5.121 6.124 0.806 1.00 91.56 78 CYS A C 1
ATOM 600 O O . CYS A 1 78 ? -4.247 6.449 -0.001 1.00 91.56 78 CYS A O 1
ATOM 602 N N . ALA A 1 79 ? -4.855 5.349 1.860 1.00 90.06 79 ALA A N 1
ATOM 603 C CA . ALA A 1 79 ? -3.529 4.801 2.134 1.00 90.06 79 ALA A CA 1
ATOM 604 C C . ALA A 1 79 ? -3.051 3.865 1.011 1.00 90.06 79 ALA A C 1
ATOM 606 O O . ALA A 1 79 ? -1.900 3.957 0.579 1.00 90.06 79 ALA A O 1
ATOM 607 N N . ASN A 1 80 ? -3.942 3.027 0.471 1.00 88.75 80 ASN A N 1
ATOM 608 C CA . ASN A 1 80 ? -3.637 2.169 -0.674 1.00 88.75 80 ASN A CA 1
ATOM 609 C C . ASN A 1 80 ? -3.259 2.977 -1.920 1.00 88.75 80 ASN A C 1
ATOM 611 O O . ASN A 1 80 ? -2.299 2.631 -2.612 1.00 88.75 80 ASN A O 1
ATOM 615 N N . HIS A 1 81 ? -3.968 4.074 -2.190 1.00 89.38 81 HIS A N 1
ATOM 616 C CA . HIS A 1 81 ? -3.629 4.990 -3.276 1.00 89.38 81 HIS A CA 1
ATOM 617 C C . HIS A 1 81 ? -2.244 5.627 -3.099 1.00 89.38 81 HIS A C 1
ATOM 619 O O . HIS A 1 81 ? -1.454 5.633 -4.045 1.00 89.38 81 HIS A O 1
ATOM 625 N N . VAL A 1 82 ? -1.928 6.119 -1.896 1.00 90.94 82 VAL A N 1
ATOM 626 C CA . VAL A 1 82 ? -0.611 6.704 -1.582 1.00 90.94 82 VAL A CA 1
ATOM 627 C C . VAL A 1 82 ? 0.499 5.675 -1.781 1.00 90.94 82 VAL A C 1
ATOM 629 O O . VAL A 1 82 ? 1.472 5.956 -2.480 1.00 90.94 82 VAL A O 1
ATOM 632 N N . ARG A 1 83 ? 0.328 4.463 -1.239 1.00 90.38 83 ARG A N 1
ATOM 633 C CA . ARG A 1 83 ? 1.294 3.367 -1.388 1.00 90.38 83 ARG A CA 1
ATOM 634 C C . ARG A 1 83 ? 1.548 3.039 -2.857 1.00 90.38 83 ARG A C 1
ATOM 636 O O . ARG A 1 83 ? 2.697 2.973 -3.280 1.00 90.38 83 ARG A O 1
ATOM 643 N N . ARG A 1 84 ? 0.488 2.880 -3.655 1.00 89.62 84 ARG A N 1
ATOM 644 C CA . ARG A 1 84 ? 0.609 2.604 -5.096 1.00 89.62 84 ARG A CA 1
ATOM 645 C C . ARG A 1 84 ? 1.327 3.715 -5.852 1.00 89.62 84 ARG A C 1
ATOM 647 O O . ARG A 1 84 ? 2.134 3.422 -6.730 1.00 89.62 84 ARG A O 1
ATOM 654 N N . ALA A 1 85 ? 1.041 4.975 -5.532 1.00 88.50 85 ALA A N 1
ATOM 655 C CA . ALA A 1 85 ? 1.723 6.105 -6.150 1.00 88.50 85 ALA A CA 1
ATOM 656 C C . ALA A 1 85 ? 3.217 6.127 -5.790 1.00 88.50 85 ALA A C 1
ATOM 658 O O . ALA A 1 85 ? 4.044 6.302 -6.681 1.00 88.50 85 ALA A O 1
ATOM 659 N N . ALA A 1 86 ? 3.564 5.861 -4.526 1.00 87.94 86 ALA A N 1
ATOM 660 C CA . ALA A 1 86 ? 4.952 5.745 -4.084 1.00 87.94 86 ALA A CA 1
ATOM 661 C C . ALA A 1 86 ? 5.683 4.582 -4.773 1.00 87.94 86 ALA A C 1
ATOM 663 O O . ALA A 1 86 ? 6.775 4.779 -5.294 1.00 87.94 86 ALA A O 1
ATOM 664 N N . HIS A 1 87 ? 5.061 3.401 -4.859 1.00 89.69 87 HIS A N 1
ATOM 665 C CA . HIS A 1 87 ? 5.631 2.254 -5.577 1.00 89.69 87 HIS A CA 1
ATOM 666 C C . HIS A 1 87 ? 5.860 2.574 -7.054 1.00 89.69 87 HIS A C 1
ATOM 668 O O . HIS A 1 87 ? 6.897 2.227 -7.606 1.00 89.69 87 HIS A O 1
ATOM 674 N N . ARG A 1 88 ? 4.905 3.254 -7.701 1.00 89.38 88 ARG A N 1
ATOM 675 C CA . ARG A 1 88 ? 5.028 3.649 -9.107 1.00 89.38 88 ARG A CA 1
ATOM 676 C C . ARG A 1 88 ? 6.155 4.650 -9.319 1.00 89.38 88 ARG A C 1
ATOM 678 O O . ARG A 1 88 ? 6.897 4.491 -10.279 1.00 89.38 88 ARG A O 1
ATOM 685 N N . GLN A 1 89 ? 6.261 5.657 -8.454 1.00 88.50 89 GLN A N 1
ATOM 686 C CA . GLN A 1 89 ? 7.326 6.650 -8.540 1.00 88.50 89 GLN A CA 1
ATOM 687 C C . GLN A 1 89 ? 8.691 6.005 -8.312 1.00 88.50 89 GLN A C 1
ATOM 689 O O . GLN A 1 89 ? 9.621 6.233 -9.070 1.00 88.50 89 GLN A O 1
ATOM 694 N N . TRP A 1 90 ? 8.809 5.151 -7.299 1.00 87.25 90 TRP A N 1
ATOM 695 C CA . TRP A 1 90 ? 10.074 4.484 -7.042 1.00 87.25 90 TRP A CA 1
ATOM 696 C C . TRP A 1 90 ? 10.458 3.553 -8.198 1.00 87.25 90 TRP A C 1
ATOM 698 O O . TRP A 1 90 ? 11.575 3.633 -8.695 1.00 87.25 90 TRP A O 1
ATOM 708 N N . ALA A 1 91 ? 9.521 2.753 -8.711 1.00 86.88 91 ALA A N 1
ATOM 709 C CA . ALA A 1 91 ? 9.771 1.880 -9.855 1.00 86.88 91 ALA A CA 1
ATOM 710 C C . ALA A 1 91 ? 10.096 2.632 -11.160 1.00 86.88 91 ALA A C 1
ATOM 712 O O . ALA A 1 91 ? 10.685 2.037 -12.057 1.00 86.88 91 ALA A O 1
ATOM 713 N N . SER A 1 92 ? 9.706 3.905 -11.307 1.00 86.88 92 SER A N 1
ATOM 714 C CA . SER A 1 92 ? 10.078 4.712 -12.478 1.00 86.88 92 SER A CA 1
ATOM 715 C C . SER A 1 92 ? 11.463 5.353 -12.352 1.00 86.88 92 SER A C 1
ATOM 717 O O . SER A 1 92 ? 12.078 5.669 -13.371 1.00 86.88 92 SER A O 1
ATOM 719 N N . GLU A 1 93 ? 11.951 5.544 -11.126 1.00 87.06 93 GLU A N 1
ATOM 720 C CA . GLU A 1 93 ? 13.268 6.114 -10.821 1.00 87.06 93 GLU A CA 1
ATOM 721 C C . GLU A 1 93 ? 14.356 5.045 -10.646 1.00 87.06 93 GLU A C 1
ATOM 723 O O . GLU A 1 93 ? 15.536 5.322 -10.863 1.00 87.06 93 GLU A O 1
ATOM 728 N N . ALA A 1 94 ? 13.964 3.837 -10.246 1.00 85.75 94 ALA A N 1
ATOM 729 C CA . ALA A 1 94 ? 14.849 2.729 -9.927 1.00 85.75 94 ALA A CA 1
ATOM 730 C C . ALA A 1 94 ? 15.034 1.778 -11.113 1.00 85.75 94 ALA A C 1
ATOM 732 O O . ALA A 1 94 ? 14.125 1.550 -11.910 1.00 85.75 94 ALA A O 1
ATOM 733 N N . THR A 1 95 ? 16.212 1.165 -11.203 1.00 84.12 95 THR A N 1
ATOM 734 C CA . THR A 1 95 ? 16.392 -0.019 -12.048 1.00 84.12 95 THR A CA 1
ATOM 735 C C . THR A 1 95 ? 15.826 -1.257 -11.349 1.00 84.12 95 THR A C 1
ATOM 737 O O . THR A 1 95 ? 15.707 -1.283 -10.123 1.00 84.12 95 THR A O 1
ATOM 740 N N . ASP A 1 96 ? 15.536 -2.323 -12.099 1.00 77.38 96 ASP A N 1
ATOM 741 C CA . ASP A 1 96 ? 15.105 -3.601 -11.504 1.00 77.38 96 ASP A CA 1
ATOM 742 C C . ASP A 1 96 ? 16.130 -4.127 -10.475 1.00 77.38 96 ASP A C 1
ATOM 744 O O . ASP A 1 96 ? 15.761 -4.694 -9.449 1.00 77.38 96 ASP A O 1
ATOM 748 N N . THR A 1 97 ? 17.420 -3.864 -10.713 1.00 78.25 97 THR A N 1
ATOM 749 C CA . THR A 1 97 ? 18.530 -4.164 -9.795 1.00 78.25 97 THR A CA 1
ATOM 750 C C . THR A 1 97 ? 18.407 -3.396 -8.477 1.00 78.25 97 THR A C 1
ATOM 752 O O . THR A 1 97 ? 18.613 -3.974 -7.412 1.00 78.25 97 THR A O 1
ATOM 755 N N . ASP A 1 98 ? 18.066 -2.106 -8.528 1.00 82.88 98 ASP A N 1
ATOM 756 C CA . ASP A 1 98 ? 17.919 -1.266 -7.331 1.00 82.88 98 ASP A CA 1
ATOM 757 C C . ASP A 1 98 ? 16.724 -1.707 -6.481 1.00 82.88 98 ASP A C 1
ATOM 759 O O . ASP A 1 98 ? 16.813 -1.751 -5.253 1.00 82.88 98 ASP A O 1
ATOM 763 N N . VAL A 1 99 ? 15.617 -2.067 -7.138 1.00 79.12 99 VAL A N 1
ATOM 764 C CA . VAL A 1 99 ? 14.414 -2.580 -6.471 1.00 79.12 99 VAL A CA 1
ATOM 765 C C . VAL A 1 99 ? 14.714 -3.899 -5.755 1.00 79.12 99 VAL A C 1
ATOM 767 O O . VAL A 1 99 ? 14.372 -4.039 -4.581 1.00 79.12 99 VAL A O 1
ATOM 770 N N . ALA A 1 100 ? 15.409 -4.825 -6.420 1.00 75.38 100 ALA A N 1
ATOM 771 C CA . ALA A 1 100 ? 15.812 -6.100 -5.829 1.00 75.38 100 ALA A CA 1
ATOM 772 C C . ALA A 1 100 ? 16.701 -5.899 -4.583 1.00 75.38 100 ALA A C 1
ATOM 774 O O . ALA A 1 100 ? 16.351 -6.354 -3.493 1.00 75.38 100 ALA A O 1
ATOM 775 N N . MET A 1 101 ? 17.774 -5.100 -4.696 1.00 76.75 101 MET A N 1
ATOM 776 C CA . MET A 1 101 ? 18.684 -4.820 -3.571 1.00 76.75 101 MET A CA 1
ATOM 777 C C . MET A 1 101 ? 17.979 -4.182 -2.366 1.00 76.75 101 MET A C 1
ATOM 779 O O . MET A 1 101 ? 18.319 -4.466 -1.217 1.00 76.75 101 MET A O 1
ATOM 783 N N . PHE A 1 102 ? 17.017 -3.284 -2.592 1.00 78.81 102 PHE A N 1
ATOM 784 C CA . PHE A 1 102 ? 16.252 -2.694 -1.492 1.00 78.81 102 PHE A CA 1
ATOM 785 C C . PHE A 1 102 ? 15.394 -3.742 -0.773 1.00 78.81 102 PHE A C 1
ATOM 787 O O . PHE A 1 102 ? 15.353 -3.765 0.461 1.00 78.81 102 PHE A O 1
ATOM 794 N N . THR A 1 103 ? 14.723 -4.611 -1.532 1.00 75.31 103 THR A N 1
ATOM 795 C CA . THR A 1 103 ? 13.909 -5.702 -0.986 1.00 75.31 103 THR A CA 1
ATOM 796 C C . THR A 1 103 ? 14.754 -6.643 -0.125 1.00 75.31 103 THR A C 1
ATOM 798 O O . THR A 1 103 ? 14.344 -6.981 0.987 1.00 75.31 103 THR A O 1
ATOM 801 N N . GLU A 1 104 ? 15.953 -7.000 -0.589 1.00 74.38 104 GLU A N 1
ATOM 802 C CA . GLU A 1 104 ? 16.923 -7.804 0.164 1.00 74.38 104 GLU A CA 1
ATOM 803 C C . GLU A 1 104 ? 17.347 -7.114 1.471 1.00 74.38 104 GLU A C 1
ATOM 805 O O . GLU A 1 104 ? 17.197 -7.682 2.554 1.00 74.38 104 GLU A O 1
ATOM 810 N N . ASN A 1 105 ? 17.793 -5.855 1.399 1.00 73.69 105 ASN A N 1
ATOM 811 C CA . ASN A 1 105 ? 18.220 -5.098 2.580 1.00 73.69 105 ASN A CA 1
ATOM 812 C C . ASN A 1 105 ? 17.103 -4.950 3.620 1.00 73.69 105 ASN A C 1
ATOM 814 O O . ASN A 1 105 ? 17.367 -4.988 4.823 1.00 73.69 105 ASN A O 1
ATOM 818 N N . THR A 1 106 ? 15.853 -4.803 3.177 1.00 73.75 106 THR A N 1
ATOM 819 C CA . THR A 1 106 ? 14.700 -4.730 4.083 1.00 73.75 106 THR A CA 1
ATOM 820 C C . THR A 1 106 ? 14.505 -6.056 4.823 1.00 73.75 106 THR A C 1
ATOM 822 O O . THR A 1 106 ? 14.328 -6.054 6.039 1.00 73.75 106 THR A O 1
ATOM 825 N N . ALA A 1 107 ? 14.617 -7.188 4.119 1.00 69.38 107 ALA A N 1
ATOM 826 C CA . ALA A 1 107 ? 14.523 -8.520 4.719 1.00 69.38 107 ALA A CA 1
ATOM 827 C C . ALA A 1 107 ? 15.651 -8.795 5.732 1.00 69.38 107 ALA A C 1
ATOM 829 O O . ALA A 1 107 ? 15.389 -9.325 6.812 1.00 69.38 107 ALA A O 1
ATOM 830 N N . ILE A 1 108 ? 16.887 -8.393 5.414 1.00 69.19 108 ILE A N 1
ATOM 831 C CA . ILE A 1 108 ? 18.037 -8.499 6.329 1.00 69.19 108 ILE A CA 1
ATOM 832 C C . ILE A 1 108 ? 17.806 -7.641 7.578 1.00 69.19 108 ILE A C 1
ATOM 834 O O . ILE A 1 108 ? 17.986 -8.118 8.696 1.00 69.19 108 ILE A O 1
ATOM 838 N N . THR A 1 109 ? 17.352 -6.398 7.401 1.00 70.06 109 THR A N 1
ATOM 839 C CA . THR A 1 109 ? 17.098 -5.474 8.518 1.00 70.06 109 THR A CA 1
ATOM 840 C C . THR A 1 109 ? 16.038 -6.022 9.478 1.00 70.06 109 THR A C 1
ATOM 842 O O . THR A 1 109 ? 16.239 -5.971 10.689 1.00 70.06 109 THR A O 1
ATOM 845 N N . SER A 1 110 ? 14.941 -6.590 8.959 1.00 66.44 110 SER A N 1
ATOM 846 C CA . SER A 1 110 ? 13.915 -7.257 9.780 1.00 66.44 110 SER A CA 1
ATOM 847 C C . SER A 1 110 ? 14.489 -8.416 10.606 1.00 66.44 110 SER A C 1
ATOM 849 O O . SER A 1 110 ? 14.175 -8.560 11.788 1.00 66.44 110 SER A O 1
ATOM 851 N N . ALA A 1 111 ? 15.400 -9.205 10.035 1.00 63.31 111 ALA A N 1
ATOM 852 C CA . ALA A 1 111 ? 16.061 -10.282 10.770 1.00 63.31 111 ALA A CA 1
ATOM 853 C C . ALA A 1 111 ? 16.971 -9.764 11.902 1.00 63.31 111 ALA A C 1
ATOM 855 O O . ALA A 1 111 ? 17.019 -10.355 12.982 1.00 63.31 111 ALA A O 1
ATOM 856 N N . GLU A 1 112 ? 17.674 -8.647 11.690 1.00 65.44 112 GLU A N 1
ATOM 857 C CA . GLU A 1 112 ? 18.554 -8.042 12.702 1.00 65.44 112 GLU A CA 1
ATOM 858 C C . GLU A 1 112 ? 17.789 -7.495 13.919 1.00 65.44 112 GLU A C 1
ATOM 860 O O . GLU A 1 112 ? 18.316 -7.513 15.034 1.00 65.44 112 GLU A O 1
ATOM 865 N N . ILE A 1 113 ? 16.541 -7.050 13.736 1.00 64.69 113 ILE A N 1
ATOM 866 C CA . ILE A 1 113 ? 15.671 -6.566 14.825 1.00 64.69 113 ILE A CA 1
ATOM 867 C C . ILE A 1 113 ? 14.911 -7.690 15.551 1.00 64.69 113 ILE A C 1
ATOM 869 O O . ILE A 1 113 ? 14.095 -7.411 16.430 1.00 64.69 113 ILE A O 1
ATOM 873 N N . GLY A 1 114 ? 15.215 -8.956 15.244 1.00 53.44 114 GLY A N 1
ATOM 874 C CA . GLY A 1 114 ? 14.644 -10.121 15.919 1.00 53.44 114 GLY A CA 1
ATOM 875 C C . GLY A 1 114 ? 13.249 -10.515 15.432 1.00 53.44 114 GLY A C 1
ATOM 876 O O . GLY A 1 114 ? 12.570 -11.280 16.117 1.00 53.44 114 GLY A O 1
ATOM 877 N N . GLU A 1 115 ? 12.814 -10.017 14.271 1.00 61.59 115 GLU A N 1
ATOM 878 C CA . GLU A 1 115 ? 11.666 -10.592 13.571 1.00 61.59 115 GLU A CA 1
ATOM 879 C C . GLU A 1 115 ? 12.080 -11.928 12.935 1.00 61.59 115 GLU A C 1
ATOM 881 O O . GLU A 1 115 ? 13.246 -12.140 12.588 1.00 61.59 115 GLU A O 1
ATOM 886 N N . ALA A 1 116 ? 11.133 -12.862 12.808 1.00 57.50 116 ALA A N 1
ATOM 887 C CA . ALA A 1 116 ? 11.401 -14.146 12.171 1.00 57.50 116 ALA A CA 1
ATOM 888 C C . ALA A 1 116 ? 11.962 -13.923 10.756 1.00 57.50 116 ALA A C 1
ATOM 890 O O . ALA A 1 116 ? 11.390 -13.163 9.971 1.00 57.50 116 ALA A O 1
ATOM 891 N N . LEU A 1 117 ? 13.077 -14.592 10.439 1.00 55.59 117 LEU A N 1
ATOM 892 C CA . LEU A 1 117 ? 13.677 -14.554 9.106 1.00 55.59 117 LEU A CA 1
ATOM 893 C C . LEU A 1 117 ? 12.610 -14.929 8.065 1.00 55.59 117 LEU A C 1
ATOM 895 O O . LEU A 1 117 ? 12.013 -16.005 8.186 1.00 55.59 117 LEU A O 1
ATOM 899 N N . PRO A 1 118 ? 12.356 -14.086 7.046 1.00 58.19 118 PRO A N 1
ATOM 900 C CA . PRO A 1 118 ? 11.451 -14.472 5.979 1.00 58.19 118 PRO A CA 1
ATOM 901 C C . PRO A 1 118 ? 12.005 -15.729 5.290 1.00 58.19 118 PRO A C 1
ATOM 903 O O . PRO A 1 118 ? 13.225 -15.859 5.139 1.00 58.19 118 PRO A O 1
ATOM 906 N N . PRO A 1 119 ? 11.142 -16.674 4.878 1.00 60.50 119 PRO A N 1
ATOM 907 C CA . PRO A 1 119 ? 11.597 -17.857 4.160 1.00 60.50 119 PRO A CA 1
ATOM 908 C C . PRO A 1 119 ? 12.357 -17.440 2.894 1.00 60.50 119 PRO A C 1
ATOM 910 O O . PRO A 1 119 ? 11.943 -16.508 2.205 1.00 60.50 119 PRO A O 1
ATOM 913 N N . GLU A 1 120 ? 13.437 -18.161 2.559 1.00 67.31 120 GLU A N 1
ATOM 914 C CA . GLU A 1 120 ? 14.261 -17.893 1.361 1.00 67.31 120 GLU A CA 1
ATOM 915 C C . GLU A 1 120 ? 13.417 -17.825 0.080 1.00 67.31 120 GLU A C 1
ATOM 917 O O . GLU A 1 120 ? 13.764 -17.150 -0.890 1.00 67.31 120 GLU A O 1
ATOM 922 N N . THR A 1 121 ? 12.301 -18.554 0.054 1.00 72.19 121 THR A N 1
ATOM 923 C CA . THR A 1 121 ? 11.307 -18.516 -1.016 1.00 72.19 121 THR A CA 1
ATOM 924 C C . THR A 1 121 ? 9.902 -18.652 -0.434 1.00 72.19 121 THR A C 1
ATOM 926 O O . THR A 1 121 ? 9.648 -19.526 0.393 1.00 72.19 121 THR A O 1
ATOM 929 N N . ALA A 1 122 ? 8.974 -17.824 -0.905 1.00 75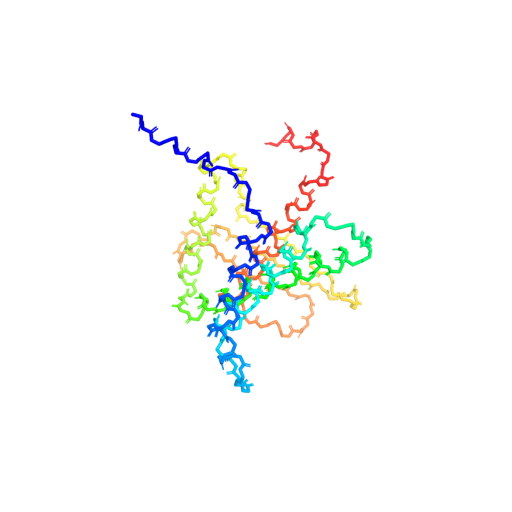.31 122 ALA A N 1
ATOM 930 C CA . ALA A 1 122 ? 7.549 -17.915 -0.632 1.00 75.31 122 ALA A CA 1
ATOM 931 C C . ALA A 1 122 ? 6.787 -18.098 -1.948 1.00 75.31 122 ALA A C 1
ATOM 933 O O . ALA A 1 122 ? 6.947 -17.310 -2.880 1.00 75.31 122 ALA A O 1
ATOM 934 N N . THR A 1 123 ? 5.929 -19.114 -2.007 1.00 81.94 123 THR A N 1
ATOM 935 C CA . THR A 1 123 ? 5.066 -19.375 -3.162 1.00 81.94 123 THR A CA 1
ATOM 936 C C . THR A 1 123 ? 3.607 -19.267 -2.749 1.00 81.94 123 THR A C 1
ATOM 938 O O . THR A 1 123 ? 3.181 -19.883 -1.773 1.00 81.94 123 THR A O 1
ATOM 941 N N . VAL A 1 124 ? 2.826 -18.520 -3.525 1.00 84.69 124 VAL A N 1
ATOM 942 C CA . VAL A 1 124 ? 1.375 -18.412 -3.377 1.00 84.69 124 VAL A CA 1
ATOM 943 C C . VAL A 1 124 ? 0.698 -18.828 -4.670 1.00 84.69 124 VAL A C 1
ATOM 945 O O . VAL A 1 124 ? 1.053 -18.371 -5.751 1.00 84.69 124 VAL A O 1
ATOM 948 N N . THR A 1 125 ? -0.318 -19.681 -4.557 1.00 87.81 125 THR A N 1
ATOM 949 C CA . THR A 1 125 ? -1.179 -20.050 -5.681 1.00 87.81 125 THR A CA 1
AT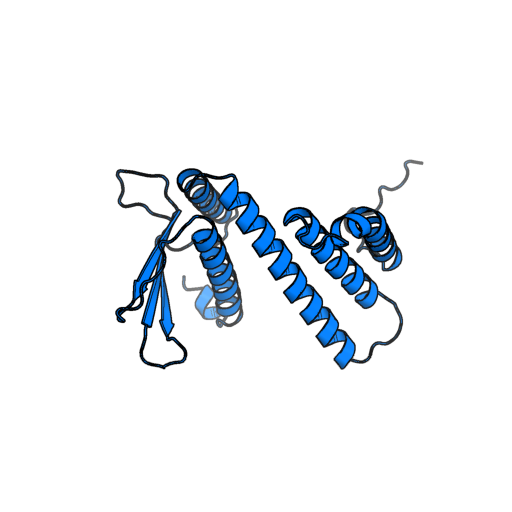OM 950 C C . THR A 1 125 ? -2.494 -19.287 -5.590 1.00 87.81 125 THR A C 1
ATOM 952 O O . THR A 1 125 ? -3.266 -19.466 -4.649 1.00 87.81 125 THR A O 1
ATOM 955 N N . LEU A 1 126 ? -2.764 -18.457 -6.591 1.00 86.12 126 LEU A N 1
ATOM 956 C CA . LEU A 1 126 ? -4.019 -17.740 -6.767 1.00 86.12 126 LEU A CA 1
ATOM 957 C C . LEU A 1 126 ? -4.902 -18.514 -7.746 1.00 86.12 126 LEU A C 1
ATOM 959 O O . LEU A 1 126 ? -4.465 -18.852 -8.843 1.00 86.12 126 LEU A O 1
ATOM 963 N N . VAL A 1 127 ? -6.150 -18.775 -7.365 1.00 87.12 127 VAL A N 1
ATOM 964 C CA . VAL A 1 127 ? -7.167 -19.325 -8.272 1.00 87.12 127 VAL A CA 1
ATOM 965 C C . VAL A 1 127 ? -8.006 -18.160 -8.783 1.00 87.12 127 VAL A C 1
ATOM 967 O O . VAL A 1 127 ? -8.562 -17.405 -7.983 1.00 87.12 127 VAL A O 1
ATOM 970 N N . LEU A 1 128 ? -8.069 -17.978 -10.103 1.00 84.44 128 LEU A N 1
ATOM 971 C CA . LEU A 1 128 ? -8.855 -16.899 -10.701 1.00 84.44 128 LEU A CA 1
ATOM 972 C C . LEU A 1 128 ? -10.366 -17.140 -10.508 1.00 84.44 128 LEU A C 1
ATOM 974 O O . LEU A 1 128 ? -10.786 -18.265 -10.232 1.00 84.44 128 LEU A O 1
ATOM 978 N N . PRO A 1 129 ? -11.218 -16.107 -10.678 1.00 84.44 129 PRO A N 1
ATOM 979 C CA . PRO A 1 129 ? -12.668 -16.239 -10.494 1.00 84.44 129 PRO A CA 1
ATOM 980 C C . PRO A 1 129 ? -13.351 -17.274 -11.401 1.00 84.44 129 PRO A C 1
ATOM 982 O O . PRO A 1 129 ? -14.481 -17.667 -11.125 1.00 84.44 129 PRO A O 1
ATOM 985 N N . ASP A 1 130 ? -12.686 -17.714 -12.474 1.00 84.50 130 ASP A N 1
ATOM 986 C CA . ASP A 1 130 ? -13.155 -18.808 -13.331 1.00 84.50 130 ASP A CA 1
ATOM 987 C C . ASP A 1 130 ? -13.072 -20.191 -12.651 1.00 84.50 130 ASP A C 1
ATOM 989 O O . ASP A 1 130 ? -13.629 -21.160 -13.165 1.00 84.50 130 ASP A O 1
ATOM 993 N N . GLY A 1 131 ? -12.394 -20.285 -11.501 1.00 82.00 131 GLY A N 1
ATOM 994 C CA . GLY A 1 131 ? -12.194 -21.508 -10.724 1.00 82.00 131 GLY A CA 1
ATOM 995 C C . GLY A 1 131 ? -11.235 -22.517 -11.362 1.00 82.00 131 GLY A C 1
ATOM 996 O O . GLY A 1 131 ? -11.015 -23.584 -10.789 1.00 82.00 131 GLY A O 1
ATOM 997 N N . MET A 1 132 ? -10.676 -22.201 -12.530 1.00 82.62 132 MET A N 1
ATOM 998 C CA . MET A 1 132 ? -9.908 -23.126 -13.363 1.00 82.62 132 MET A CA 1
ATOM 999 C C . MET A 1 132 ? -8.472 -22.662 -13.540 1.00 82.62 132 MET A C 1
ATOM 1001 O O . MET A 1 132 ? -7.563 -23.483 -13.460 1.00 82.62 132 MET A O 1
ATOM 1005 N N . THR A 1 133 ? -8.269 -21.365 -13.759 1.00 85.19 133 THR A N 1
ATOM 1006 C CA . THR A 1 133 ? -6.942 -20.807 -13.976 1.00 85.19 133 THR A CA 1
ATOM 1007 C C . THR A 1 133 ? -6.233 -20.628 -12.646 1.00 85.19 133 THR A C 1
ATOM 1009 O O . THR A 1 133 ? -6.748 -19.980 -11.726 1.00 85.19 133 THR A O 1
ATOM 1012 N N . LYS A 1 134 ? -5.015 -21.155 -12.565 1.00 88.12 134 LYS A N 1
ATOM 1013 C CA . LYS A 1 134 ? -4.116 -20.958 -11.436 1.00 88.12 134 LYS A CA 1
ATOM 1014 C C . LYS A 1 134 ? -2.959 -20.072 -11.857 1.00 88.12 134 LYS A C 1
ATOM 1016 O O . LYS A 1 134 ? -2.379 -20.228 -12.934 1.00 88.12 134 LYS A O 1
ATOM 1021 N N . VAL A 1 135 ? -2.633 -19.130 -10.986 1.00 86.88 135 VAL A N 1
ATOM 1022 C CA . VAL A 1 135 ? -1.442 -18.296 -11.087 1.00 86.88 135 VAL A CA 1
ATOM 1023 C C . VAL A 1 135 ? -0.582 -18.592 -9.874 1.00 86.88 135 VAL A C 1
ATOM 1025 O O . VAL A 1 135 ? -0.987 -18.351 -8.739 1.00 86.88 135 VAL A O 1
ATOM 1028 N N . GLU A 1 136 ? 0.591 -19.151 -10.111 1.00 88.38 136 GLU A N 1
ATOM 1029 C CA . GLU A 1 136 ? 1.610 -19.341 -9.091 1.00 88.38 136 GLU A CA 1
ATOM 1030 C C . GLU A 1 136 ? 2.488 -18.095 -9.057 1.00 88.38 136 GLU A C 1
ATOM 1032 O O . GLU A 1 136 ? 2.970 -17.655 -10.097 1.00 88.38 136 GLU A O 1
ATOM 1037 N N . VAL A 1 137 ? 2.658 -17.503 -7.880 1.00 85.69 137 VAL A N 1
ATOM 1038 C CA . VAL A 1 137 ? 3.495 -16.329 -7.643 1.00 85.69 137 VAL A CA 1
ATOM 1039 C C . VAL A 1 137 ? 4.580 -16.729 -6.659 1.00 85.69 137 VAL A C 1
ATOM 1041 O O . VAL A 1 137 ? 4.273 -17.146 -5.543 1.00 85.69 137 VAL A O 1
ATOM 1044 N N . THR A 1 138 ? 5.838 -16.589 -7.062 1.00 83.31 138 THR A N 1
ATOM 1045 C CA . THR A 1 138 ? 6.998 -16.947 -6.243 1.00 83.31 138 THR A CA 1
ATOM 1046 C C . THR A 1 138 ? 7.826 -15.708 -5.958 1.00 83.31 138 THR A C 1
ATOM 1048 O O . THR A 1 138 ? 8.210 -14.988 -6.881 1.00 83.31 138 THR A O 1
ATOM 1051 N N . LEU A 1 139 ? 8.097 -15.464 -4.679 1.00 78.06 139 LEU A N 1
ATOM 1052 C CA . LEU A 1 139 ? 9.012 -14.437 -4.198 1.00 78.06 139 LEU A CA 1
ATOM 1053 C C . LEU A 1 139 ? 10.198 -15.137 -3.582 1.00 78.06 139 LEU A C 1
ATOM 1055 O O . LEU A 1 139 ? 10.020 -16.056 -2.788 1.00 78.06 139 LEU A O 1
ATOM 1059 N N . SER A 1 140 ? 11.394 -14.685 -3.911 1.00 74.69 140 SER A N 1
ATOM 1060 C CA . SER A 1 140 ? 12.591 -15.206 -3.280 1.00 74.69 140 SER A CA 1
ATOM 1061 C C . SER A 1 140 ? 13.534 -14.079 -2.918 1.00 74.69 140 SER A C 1
ATOM 1063 O O . SER A 1 140 ? 13.802 -13.185 -3.724 1.00 74.69 140 SER A O 1
ATOM 1065 N N . THR A 1 141 ? 14.035 -14.149 -1.690 1.00 67.12 141 THR A N 1
ATOM 1066 C CA . THR A 1 141 ? 15.160 -13.343 -1.220 1.00 67.12 141 THR A CA 1
ATOM 1067 C C . THR A 1 141 ? 16.495 -13.973 -1.599 1.00 67.12 141 THR A C 1
ATOM 1069 O O . THR A 1 141 ? 17.504 -13.325 -1.403 1.00 67.12 141 THR A O 1
ATOM 1072 N N . ALA A 1 142 ? 16.514 -15.186 -2.169 1.00 57.75 142 ALA A N 1
ATOM 1073 C CA . ALA A 1 142 ? 17.718 -15.898 -2.580 1.00 57.75 142 ALA A CA 1
ATOM 1074 C C . ALA A 1 142 ? 17.796 -16.004 -4.114 1.00 57.75 142 ALA A C 1
ATOM 1076 O O . ALA A 1 142 ? 16.928 -16.560 -4.793 1.00 57.75 142 ALA A O 1
ATOM 1077 N N . GLY A 1 143 ? 18.863 -15.478 -4.712 1.00 55.38 143 GLY A N 1
ATOM 1078 C CA . GLY A 1 143 ? 19.165 -15.771 -6.111 1.00 55.38 143 GLY A CA 1
ATOM 1079 C C . GLY A 1 143 ? 19.707 -17.201 -6.278 1.00 55.38 143 GLY A C 1
ATOM 1080 O O . GLY A 1 143 ? 20.272 -17.769 -5.340 1.00 55.38 143 GLY A O 1
ATOM 1081 N N . PRO A 1 144 ? 19.657 -17.797 -7.486 1.00 46.72 144 PRO A N 1
ATOM 1082 C CA . PRO A 1 144 ? 20.526 -18.917 -7.839 1.00 46.72 144 PRO A CA 1
ATOM 1083 C C . PRO A 1 144 ? 21.989 -18.440 -7.898 1.00 46.72 144 PRO A C 1
ATOM 1085 O O . PRO A 1 144 ? 22.519 -18.212 -8.976 1.00 46.72 144 PRO A O 1
ATOM 1088 N N . ARG A 1 145 ? 22.609 -18.229 -6.729 1.00 48.34 145 ARG A N 1
ATOM 1089 C CA . ARG A 1 145 ? 24.038 -18.083 -6.366 1.00 48.34 145 ARG A CA 1
ATOM 1090 C C . ARG A 1 145 ? 25.086 -17.518 -7.357 1.00 48.34 145 ARG A C 1
ATOM 1092 O O . ARG A 1 145 ? 26.271 -17.676 -7.074 1.00 48.34 145 ARG A O 1
ATOM 1099 N N . ALA A 1 146 ? 24.751 -16.872 -8.478 1.00 46.97 146 ALA A N 1
ATOM 1100 C CA . ALA A 1 146 ? 25.772 -16.545 -9.483 1.00 46.97 146 ALA A CA 1
ATOM 1101 C C . ALA A 1 146 ? 25.585 -15.310 -10.390 1.00 46.97 146 ALA A C 1
ATOM 1103 O O . ALA A 1 146 ? 26.534 -15.034 -11.121 1.00 46.97 146 ALA A O 1
ATOM 1104 N N . ALA A 1 147 ? 24.472 -14.556 -10.421 1.00 48.66 147 ALA A N 1
ATOM 1105 C CA . ALA A 1 147 ? 24.356 -13.520 -11.475 1.00 48.66 147 ALA A CA 1
ATOM 1106 C C . ALA A 1 147 ? 23.391 -12.329 -11.266 1.00 48.66 147 ALA A C 1
ATOM 1108 O O . ALA A 1 147 ? 22.911 -11.784 -12.258 1.00 48.66 147 ALA A O 1
ATOM 1109 N N . GLY A 1 148 ? 23.101 -11.873 -10.046 1.00 51.88 148 GLY A N 1
ATOM 1110 C CA . GLY A 1 148 ? 22.296 -10.653 -9.870 1.00 51.88 148 GLY A CA 1
ATOM 1111 C C . GLY A 1 148 ? 22.015 -10.305 -8.409 1.00 51.88 148 GLY A C 1
ATOM 1112 O O . GLY A 1 148 ? 22.280 -11.150 -7.555 1.00 51.88 148 GLY A O 1
ATOM 1113 N N . PRO A 1 149 ? 21.524 -9.085 -8.122 1.00 48.78 149 PRO A N 1
ATOM 1114 C CA . PRO A 1 149 ? 21.037 -8.730 -6.787 1.00 48.78 149 PRO A CA 1
ATOM 1115 C C . PRO A 1 149 ? 19.840 -9.610 -6.404 1.00 48.78 149 PRO A C 1
ATOM 1117 O O . PRO A 1 149 ? 19.023 -9.960 -7.262 1.00 48.78 149 PRO A O 1
ATOM 1120 N N . GLU A 1 150 ? 19.767 -10.014 -5.139 1.00 58.78 150 GLU A N 1
ATOM 1121 C CA . GLU A 1 150 ? 18.743 -10.927 -4.634 1.00 58.78 150 GLU A CA 1
ATOM 1122 C C . GLU A 1 150 ? 17.429 -10.162 -4.356 1.00 58.78 150 GLU A C 1
ATOM 1124 O O . GLU A 1 150 ? 17.430 -8.937 -4.289 1.00 58.78 150 GLU A O 1
ATOM 1129 N N . GLY A 1 151 ? 16.278 -10.850 -4.279 1.00 62.94 151 GLY A N 1
ATOM 1130 C CA . GLY A 1 151 ? 14.955 -10.206 -4.156 1.00 62.94 151 GLY A CA 1
ATOM 1131 C C . GLY A 1 151 ? 14.161 -10.137 -5.467 1.00 62.94 151 GLY A C 1
ATOM 1132 O O . GLY A 1 151 ? 13.921 -9.061 -6.005 1.00 62.94 151 GLY A O 1
ATOM 1133 N N . TRP A 1 152 ? 13.713 -11.282 -5.992 1.00 72.00 152 TRP A N 1
ATOM 1134 C CA . TRP A 1 152 ? 12.959 -11.358 -7.253 1.00 72.00 152 TRP A CA 1
ATOM 1135 C C . TRP A 1 152 ? 11.544 -11.915 -7.067 1.00 72.00 152 TRP A C 1
ATOM 1137 O O . TRP A 1 152 ? 11.261 -12.696 -6.157 1.00 72.00 152 TRP A O 1
ATOM 1147 N N . THR A 1 153 ? 10.642 -11.513 -7.968 1.00 79.75 153 THR A N 1
ATOM 1148 C CA . THR A 1 153 ? 9.284 -12.059 -8.083 1.00 79.75 153 THR A CA 1
ATOM 1149 C C . THR A 1 153 ? 9.103 -12.674 -9.459 1.00 79.75 153 THR A C 1
ATOM 1151 O O . THR A 1 153 ? 9.439 -12.063 -10.471 1.00 79.75 153 THR A O 1
ATOM 1154 N N . THR A 1 154 ? 8.533 -13.871 -9.507 1.00 82.56 154 THR A N 1
ATOM 1155 C CA . THR A 1 154 ? 8.084 -14.504 -10.751 1.00 82.56 154 THR A CA 1
ATOM 1156 C C . THR A 1 154 ? 6.634 -14.922 -10.628 1.00 82.56 154 THR A C 1
ATOM 1158 O O . THR A 1 154 ? 6.101 -15.073 -9.527 1.00 82.56 154 THR A O 1
ATOM 1161 N N . TRP A 1 155 ? 6.004 -15.123 -11.779 1.00 85.88 155 TRP A N 1
ATOM 1162 C CA . TRP A 1 155 ? 4.715 -15.781 -11.850 1.00 85.88 155 TRP A CA 1
ATOM 1163 C C . TRP A 1 155 ? 4.652 -16.781 -13.000 1.00 85.88 155 TRP A C 1
ATOM 1165 O O . TRP A 1 155 ? 5.317 -16.629 -14.026 1.00 85.88 155 TRP A O 1
ATOM 1175 N N . ALA A 1 156 ? 3.836 -17.807 -12.820 1.00 84.62 156 ALA A N 1
ATOM 1176 C CA . ALA A 1 156 ? 3.512 -18.792 -13.835 1.00 84.62 156 ALA A CA 1
ATOM 1177 C C . ALA A 1 156 ? 1.998 -19.005 -13.854 1.00 84.62 156 ALA A C 1
ATOM 1179 O O . ALA A 1 156 ? 1.329 -18.840 -12.835 1.00 84.62 156 ALA A O 1
ATOM 1180 N N . SER A 1 157 ? 1.448 -19.377 -15.008 1.00 83.94 157 SER A N 1
ATOM 1181 C CA . SER A 1 157 ? 0.052 -19.799 -15.114 1.00 83.94 157 SER A CA 1
ATOM 1182 C C . SER A 1 157 ? -0.050 -21.122 -15.854 1.00 83.94 157 SER A C 1
ATOM 1184 O O . SER A 1 157 ? 0.727 -21.396 -16.768 1.00 83.94 157 SER A O 1
ATOM 1186 N N . ASP A 1 158 ? -1.024 -21.934 -15.454 1.00 81.94 158 ASP A N 1
ATOM 1187 C CA . ASP A 1 158 ? -1.423 -23.159 -16.151 1.00 81.94 158 ASP A CA 1
ATOM 1188 C C . ASP A 1 158 ? -2.307 -22.894 -17.386 1.00 81.94 158 ASP A C 1
ATOM 1190 O O . ASP A 1 158 ? -2.631 -23.817 -18.136 1.00 81.94 158 ASP A O 1
ATOM 1194 N N . SER A 1 159 ? -2.664 -21.630 -17.624 1.00 73.19 159 SER A N 1
ATOM 1195 C CA . SER A 1 159 ? -3.502 -21.167 -18.725 1.00 73.19 159 SER A CA 1
ATOM 1196 C C . SER A 1 159 ? -2.673 -20.358 -19.734 1.00 73.19 159 SER A C 1
ATOM 1198 O O . SER A 1 159 ? -1.746 -19.652 -19.336 1.00 73.19 159 SER A O 1
ATOM 1200 N N . PRO A 1 160 ? -2.996 -20.379 -21.045 1.00 64.88 160 PRO A N 1
ATOM 1201 C CA . PRO A 1 160 ? -2.277 -19.617 -22.075 1.00 64.88 160 PRO A CA 1
ATOM 1202 C C . PRO A 1 160 ? -2.512 -18.096 -22.000 1.00 64.88 160 PRO A C 1
ATOM 1204 O O . PRO A 1 160 ? -2.326 -17.389 -22.993 1.00 64.88 160 PRO A O 1
ATOM 1207 N N . LEU A 1 161 ? -2.943 -17.574 -20.849 1.00 67.31 161 LEU A N 1
ATOM 1208 C CA . LEU A 1 161 ? -3.070 -16.143 -20.630 1.00 67.31 161 LEU A CA 1
ATOM 1209 C C . LEU A 1 161 ? -1.672 -15.519 -20.677 1.00 67.31 161 LEU A C 1
ATOM 1211 O O . LEU A 1 161 ? -0.797 -15.935 -19.914 1.00 67.31 161 LEU A O 1
ATOM 1215 N N . PRO A 1 162 ? -1.433 -14.519 -21.542 1.00 71.00 162 PRO A N 1
ATOM 1216 C CA . PRO A 1 162 ? -0.175 -13.802 -21.518 1.00 71.00 162 PRO A CA 1
ATOM 1217 C C . PRO A 1 162 ? -0.094 -13.033 -20.200 1.00 71.00 162 PRO A C 1
ATOM 1219 O O . PRO A 1 162 ? -0.735 -11.996 -20.022 1.00 71.00 162 PRO A O 1
ATOM 1222 N N . LEU A 1 163 ? 0.687 -13.558 -19.261 1.00 74.88 163 LEU A N 1
ATOM 1223 C CA . LEU A 1 163 ? 1.111 -12.792 -18.105 1.00 74.88 163 LEU A CA 1
ATOM 1224 C C . LEU A 1 163 ? 2.098 -11.733 -18.599 1.00 74.88 163 LEU A C 1
ATOM 1226 O O . LEU A 1 163 ? 3.027 -12.032 -19.353 1.00 74.88 163 LEU A O 1
ATOM 1230 N N . ALA A 1 164 ? 1.884 -10.482 -18.193 1.00 81.50 164 ALA A N 1
ATOM 1231 C CA . ALA A 1 164 ? 2.878 -9.440 -18.418 1.00 81.50 164 ALA A CA 1
ATOM 1232 C C . ALA A 1 164 ? 4.222 -9.856 -17.775 1.00 81.50 164 ALA A C 1
ATOM 1234 O O . ALA A 1 164 ? 4.239 -10.689 -16.869 1.00 81.50 164 ALA A O 1
ATOM 1235 N N . PRO A 1 165 ? 5.369 -9.314 -18.200 1.00 81.75 165 PRO A N 1
ATOM 1236 C CA . PRO A 1 165 ? 6.584 -9.470 -17.410 1.00 81.75 165 PRO A CA 1
ATOM 1237 C C . PRO A 1 165 ? 6.401 -8.827 -16.024 1.00 81.75 165 PRO A C 1
ATOM 1239 O O . PRO A 1 165 ? 5.651 -7.858 -15.872 1.00 81.75 165 PRO A O 1
ATOM 1242 N N . ILE A 1 166 ? 7.084 -9.376 -15.019 1.00 82.00 166 ILE A N 1
ATOM 1243 C CA . ILE A 1 166 ? 7.222 -8.725 -13.715 1.00 82.00 166 ILE A CA 1
ATOM 1244 C C . ILE A 1 166 ? 8.229 -7.583 -13.872 1.00 82.00 166 ILE A C 1
ATOM 1246 O O . ILE A 1 166 ? 9.388 -7.832 -14.188 1.00 82.00 166 ILE A O 1
ATOM 1250 N N . ASP A 1 167 ? 7.770 -6.352 -13.670 1.00 84.56 167 ASP A N 1
ATOM 1251 C CA . ASP A 1 167 ? 8.590 -5.144 -13.553 1.00 84.56 167 ASP A CA 1
ATOM 1252 C C . ASP A 1 167 ? 8.705 -4.714 -12.079 1.00 84.56 167 ASP A C 1
ATOM 1254 O O . ASP A 1 167 ? 8.009 -5.252 -11.210 1.00 84.56 167 ASP A O 1
ATOM 1258 N N . GLY A 1 168 ? 9.555 -3.722 -11.787 1.00 83.75 168 GLY A N 1
ATOM 1259 C CA . GLY A 1 168 ? 9.739 -3.198 -10.428 1.00 83.75 168 GLY A CA 1
ATOM 1260 C C . GLY A 1 168 ? 8.430 -2.806 -9.724 1.00 83.75 168 GLY A C 1
ATOM 1261 O O . GLY A 1 168 ? 8.238 -3.128 -8.554 1.00 83.75 168 GLY A O 1
ATOM 1262 N N . LEU A 1 169 ? 7.468 -2.199 -10.433 1.00 87.81 169 LEU A N 1
ATOM 1263 C CA . LEU A 1 169 ? 6.167 -1.852 -9.846 1.00 87.81 169 LEU A CA 1
ATOM 1264 C C . LEU A 1 169 ? 5.391 -3.101 -9.406 1.00 87.81 169 LEU A C 1
ATOM 1266 O O . LEU A 1 169 ? 4.908 -3.153 -8.273 1.00 87.81 169 LEU A O 1
ATOM 1270 N N . ARG A 1 170 ? 5.269 -4.109 -10.281 1.00 86.94 170 ARG A N 1
ATOM 1271 C CA . ARG A 1 170 ? 4.574 -5.359 -9.941 1.00 86.94 170 ARG A CA 1
ATOM 1272 C C . ARG A 1 170 ? 5.266 -6.095 -8.805 1.00 86.94 170 ARG A C 1
ATOM 1274 O O . ARG A 1 170 ? 4.567 -6.597 -7.930 1.00 86.94 170 ARG A O 1
ATOM 1281 N N . HIS A 1 171 ? 6.599 -6.128 -8.787 1.00 85.12 171 HIS A N 1
ATOM 1282 C CA . HIS A 1 171 ? 7.366 -6.709 -7.683 1.00 85.12 171 HIS A CA 1
ATOM 1283 C C . HIS A 1 171 ? 6.963 -6.081 -6.340 1.00 85.12 171 HIS A C 1
ATOM 1285 O O . HIS A 1 171 ? 6.548 -6.792 -5.425 1.00 85.12 171 HIS A O 1
ATOM 1291 N N . LEU A 1 172 ? 6.965 -4.748 -6.254 1.00 86.06 172 LEU A N 1
ATOM 1292 C CA . LEU A 1 172 ? 6.610 -4.022 -5.032 1.00 86.06 172 LEU A CA 1
ATOM 1293 C C . LEU A 1 172 ? 5.140 -4.191 -4.631 1.00 86.06 172 LEU A C 1
ATOM 1295 O O . LEU A 1 172 ? 4.816 -4.299 -3.446 1.00 86.06 172 LEU A O 1
ATOM 1299 N N . GLU A 1 173 ? 4.212 -4.196 -5.593 1.00 88.00 173 GLU A N 1
ATOM 1300 C CA . GLU A 1 173 ? 2.797 -4.446 -5.296 1.00 88.00 173 GLU A CA 1
ATOM 1301 C C . GLU A 1 173 ? 2.553 -5.864 -4.774 1.00 88.00 173 GLU A C 1
ATOM 1303 O O . GLU A 1 173 ? 1.817 -6.027 -3.800 1.00 88.00 173 GLU A O 1
ATOM 1308 N N . ILE A 1 174 ? 3.180 -6.871 -5.385 1.00 85.81 174 ILE A N 1
ATOM 1309 C CA . ILE A 1 174 ? 3.067 -8.267 -4.962 1.00 85.81 174 ILE A CA 1
ATOM 1310 C C . ILE A 1 174 ? 3.673 -8.452 -3.567 1.00 85.81 174 ILE A C 1
ATOM 1312 O O . ILE A 1 174 ? 3.028 -9.045 -2.704 1.00 85.81 174 ILE A O 1
ATOM 1316 N N . GLN A 1 175 ? 4.870 -7.915 -3.325 1.00 82.94 175 GLN A N 1
ATOM 1317 C CA . GLN A 1 175 ? 5.524 -7.979 -2.020 1.00 82.94 175 GLN A CA 1
ATOM 1318 C C . GLN A 1 175 ? 4.631 -7.389 -0.925 1.00 82.94 175 GLN A C 1
ATOM 1320 O O . GLN A 1 175 ? 4.344 -8.062 0.060 1.00 82.94 175 GLN A O 1
ATOM 1325 N N . SER A 1 176 ? 4.112 -6.174 -1.128 1.00 84.62 176 SER A N 1
ATOM 1326 C CA . SER A 1 176 ? 3.226 -5.528 -0.155 1.00 84.62 176 SER A CA 1
ATOM 1327 C C . SER A 1 176 ? 1.959 -6.340 0.126 1.00 84.62 176 SER A C 1
ATOM 1329 O O . SER A 1 176 ? 1.550 -6.430 1.281 1.00 84.62 176 SER A O 1
ATOM 1331 N N . LEU A 1 177 ? 1.342 -6.937 -0.900 1.00 83.88 177 LEU A N 1
ATOM 1332 C CA . LEU A 1 177 ? 0.158 -7.783 -0.719 1.00 83.88 177 LEU A CA 1
ATOM 1333 C C . LEU A 1 177 ? 0.470 -9.029 0.112 1.00 83.88 177 LEU A C 1
ATOM 1335 O O . LEU A 1 177 ? -0.318 -9.404 0.978 1.00 83.88 177 LEU A O 1
ATOM 1339 N N . LEU A 1 178 ? 1.612 -9.665 -0.141 1.00 80.25 178 LEU A N 1
ATOM 1340 C CA . LEU A 1 178 ? 2.021 -10.861 0.586 1.00 80.25 178 LEU A CA 1
ATOM 1341 C C . LEU A 1 178 ? 2.413 -10.566 2.026 1.00 80.25 178 LEU A C 1
ATOM 1343 O O . LEU A 1 178 ? 2.056 -11.349 2.901 1.00 80.25 178 LEU A O 1
ATOM 1347 N N . THR A 1 179 ? 3.055 -9.428 2.295 1.00 78.44 179 THR A N 1
ATOM 1348 C CA . THR A 1 179 ? 3.291 -8.962 3.666 1.00 78.44 179 THR A CA 1
ATOM 1349 C C . THR A 1 179 ? 1.968 -8.796 4.412 1.00 78.44 179 THR A C 1
ATOM 1351 O O . THR A 1 179 ? 1.795 -9.394 5.470 1.00 78.44 179 THR A O 1
ATOM 1354 N N . SER A 1 180 ? 0.986 -8.093 3.832 1.00 81.19 180 SER A N 1
ATOM 1355 C CA . SER A 1 180 ? -0.329 -7.926 4.468 1.00 81.19 180 SER A CA 1
ATOM 1356 C C . SER A 1 180 ? -1.062 -9.255 4.685 1.00 81.19 180 SER A C 1
ATOM 1358 O O . SER A 1 180 ? -1.679 -9.456 5.728 1.00 81.19 180 SER A O 1
ATOM 1360 N N . LEU A 1 181 ? -0.997 -10.188 3.728 1.00 79.25 181 LEU A N 1
ATOM 1361 C CA . LEU A 1 181 ? -1.579 -11.524 3.895 1.00 79.25 181 LEU A CA 1
ATOM 1362 C C . LEU A 1 181 ? -0.877 -12.320 4.999 1.00 79.25 181 LEU A C 1
ATOM 1364 O O . LEU A 1 181 ? -1.553 -12.960 5.803 1.00 79.25 181 LEU A O 1
ATOM 1368 N N . SER A 1 182 ? 0.454 -12.264 5.054 1.00 75.62 182 SER A N 1
ATOM 1369 C CA . SER A 1 182 ? 1.254 -12.917 6.090 1.00 75.62 182 SER A CA 1
ATOM 1370 C C . SER A 1 182 ? 0.885 -12.406 7.482 1.00 75.62 182 SER A C 1
ATOM 1372 O O . SER A 1 182 ? 0.639 -13.208 8.382 1.00 75.62 182 SER A O 1
ATOM 1374 N N . GLU A 1 183 ? 0.752 -11.089 7.655 1.00 77.38 183 GLU A N 1
ATOM 1375 C CA . GLU A 1 183 ? 0.329 -10.477 8.920 1.00 77.38 183 GLU A CA 1
ATOM 1376 C C . GLU A 1 183 ? -1.058 -10.963 9.353 1.00 77.38 183 GLU A C 1
ATOM 1378 O O . GLU A 1 183 ? -1.238 -11.393 10.494 1.00 77.38 183 GLU A O 1
ATOM 1383 N N . VAL A 1 184 ? -2.033 -10.949 8.438 1.00 81.81 184 VAL A N 1
ATOM 1384 C CA . VAL A 1 184 ? -3.404 -11.405 8.718 1.00 81.81 184 VAL A CA 1
ATOM 1385 C C . VAL A 1 184 ? -3.426 -12.881 9.108 1.00 81.81 184 VAL A C 1
ATOM 1387 O O . VAL A 1 184 ? -4.078 -13.247 10.086 1.00 81.81 184 VAL A O 1
ATOM 1390 N N . ILE A 1 185 ? -2.712 -13.734 8.368 1.00 79.00 185 ILE A N 1
ATOM 1391 C CA . ILE A 1 185 ? -2.633 -15.167 8.667 1.00 79.00 185 ILE A CA 1
ATOM 1392 C C . ILE A 1 185 ? -1.955 -15.376 10.022 1.00 79.00 185 ILE A C 1
ATOM 1394 O O . ILE A 1 185 ? -2.503 -16.088 10.856 1.00 79.00 185 ILE A O 1
ATOM 1398 N N . THR A 1 186 ? -0.826 -14.715 10.280 1.00 74.31 186 THR A N 1
ATOM 1399 C CA . THR A 1 186 ? -0.077 -14.827 11.542 1.00 74.31 186 THR A CA 1
ATOM 1400 C C . THR A 1 186 ? -0.935 -14.443 12.743 1.00 74.31 186 THR A C 1
ATOM 1402 O O . THR A 1 186 ? -0.951 -15.158 13.739 1.00 74.31 186 THR A O 1
ATOM 1405 N N . GLN A 1 187 ? -1.712 -13.362 12.638 1.00 77.12 187 GLN A N 1
ATOM 1406 C CA . GLN A 1 187 ? -2.638 -12.942 13.695 1.00 77.12 187 GLN A CA 1
ATOM 1407 C C . GLN A 1 187 ? -3.820 -13.905 13.885 1.00 77.12 187 GLN A C 1
ATOM 1409 O O . GLN A 1 187 ? -4.400 -13.957 14.969 1.00 77.12 187 GLN A O 1
ATOM 1414 N N . ALA A 1 188 ? -4.196 -14.653 12.846 1.00 81.56 188 ALA A N 1
ATOM 1415 C CA . ALA A 1 188 ? -5.259 -15.652 12.902 1.00 81.56 188 ALA A CA 1
ATOM 1416 C C . ALA A 1 188 ? -4.775 -17.031 13.387 1.00 81.56 188 ALA A C 1
ATOM 1418 O O . ALA A 1 188 ? -5.601 -17.866 13.770 1.00 81.56 188 ALA A O 1
ATOM 1419 N N . LEU A 1 189 ? -3.463 -17.294 13.367 1.00 79.06 189 LEU A N 1
ATOM 1420 C CA . LEU A 1 189 ? -2.890 -18.538 13.870 1.00 79.06 189 LEU A CA 1
ATOM 1421 C C . LEU A 1 189 ? -3.006 -18.608 15.397 1.00 79.06 189 LEU A C 1
ATOM 1423 O O . LEU A 1 189 ? -2.859 -17.623 16.119 1.00 79.06 189 LEU A O 1
ATOM 1427 N N . HIS A 1 190 ? -3.270 -19.812 15.903 1.00 70.94 190 HIS A N 1
ATOM 1428 C CA . HIS A 1 190 ? -3.294 -20.050 17.340 1.00 70.94 190 HIS A CA 1
ATOM 1429 C C . HIS A 1 190 ? -1.883 -19.833 17.924 1.00 70.94 190 HIS A C 1
ATOM 1431 O O . HIS A 1 190 ? -0.938 -20.381 17.357 1.00 70.94 190 HIS A O 1
ATOM 1437 N N . PRO A 1 191 ? -1.710 -19.135 19.067 1.00 71.31 191 PRO A N 1
ATOM 1438 C CA . PRO A 1 191 ? -0.387 -18.803 19.614 1.00 71.31 191 PRO A CA 1
ATOM 1439 C C . PRO A 1 191 ? 0.549 -20.006 19.798 1.00 71.31 191 PRO A C 1
ATOM 1441 O O . PRO A 1 191 ? 1.746 -19.902 19.578 1.00 71.31 191 PRO A O 1
ATOM 1444 N N . GLN A 1 192 ? -0.006 -21.177 20.119 1.00 68.94 192 GLN A N 1
ATOM 1445 C CA . GLN A 1 192 ? 0.766 -22.420 20.277 1.00 68.94 192 GLN A CA 1
ATOM 1446 C C . GLN A 1 192 ? 1.435 -22.909 18.981 1.00 68.94 192 GLN A C 1
ATOM 1448 O O . GLN A 1 192 ? 2.409 -23.642 19.056 1.00 68.94 192 GLN A O 1
ATOM 1453 N N . LEU A 1 193 ? 0.942 -22.510 17.803 1.00 60.81 193 LEU A N 1
ATOM 1454 C CA . LEU A 1 193 ? 1.577 -22.836 16.518 1.00 60.81 193 LEU A CA 1
ATOM 1455 C C . LEU A 1 193 ? 2.776 -21.928 16.207 1.00 60.81 193 LEU A C 1
ATOM 1457 O O . LEU A 1 193 ? 3.521 -22.227 15.282 1.00 60.81 193 LEU A O 1
ATOM 1461 N N . LEU A 1 194 ? 2.946 -20.832 16.954 1.00 59.78 194 LEU A N 1
ATOM 1462 C CA . LEU A 1 194 ? 4.065 -19.895 16.815 1.00 59.78 194 LEU A CA 1
ATOM 1463 C C . LEU A 1 194 ? 5.219 -20.218 17.781 1.00 59.78 194 LEU A C 1
ATOM 1465 O O . LEU A 1 194 ? 6.313 -19.698 17.609 1.00 59.78 194 LEU A O 1
ATOM 1469 N N . GLU A 1 195 ? 4.987 -21.058 18.797 1.00 53.47 195 GLU A N 1
ATOM 1470 C CA . GLU A 1 195 ? 5.988 -21.436 19.810 1.00 53.47 195 GLU A CA 1
ATOM 1471 C C . GLU A 1 195 ? 6.803 -22.693 19.430 1.00 53.47 195 GLU A C 1
ATOM 1473 O O . GLU A 1 195 ? 7.796 -22.999 20.089 1.00 53.47 195 GLU A O 1
ATOM 1478 N N . GLU A 1 196 ? 6.402 -23.423 18.381 1.00 46.34 196 GLU A N 1
ATOM 1479 C CA . GLU A 1 196 ? 7.071 -24.652 17.908 1.00 46.34 196 GLU A CA 1
ATOM 1480 C C . GLU A 1 196 ? 7.980 -24.449 16.676 1.00 46.34 196 GLU A C 1
ATOM 1482 O O . GLU A 1 196 ? 8.582 -25.413 16.194 1.00 46.34 196 GLU A O 1
ATOM 1487 N N . SER A 1 197 ? 8.094 -23.218 16.172 1.00 45.12 197 SER A N 1
ATOM 1488 C CA . SER A 1 197 ? 8.936 -22.820 15.028 1.00 45.12 197 SER A CA 1
ATOM 1489 C C . SER A 1 197 ? 10.099 -21.941 15.463 1.00 45.12 197 SER A C 1
ATOM 1491 O O . SER A 1 197 ? 11.234 -22.213 15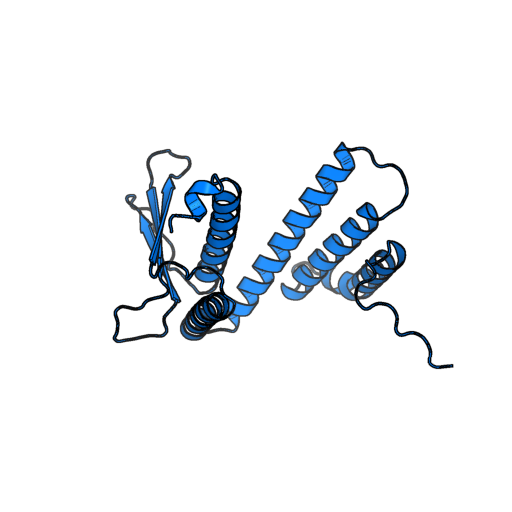.013 1.00 45.12 197 SER A O 1
#